Protein AF-A0A0F8CZX3-F1 (afdb_monomer_lite)

Structure (mmCIF, N/CA/C/O backbone):
data_AF-A0A0F8CZX3-F1
#
_entry.id   AF-A0A0F8CZX3-F1
#
loop_
_atom_site.group_PDB
_atom_site.id
_atom_site.type_symbol
_atom_site.label_atom_id
_atom_site.label_alt_id
_atom_site.label_comp_id
_atom_site.label_asym_id
_atom_site.label_entity_id
_atom_site.label_seq_id
_atom_site.pdbx_PDB_ins_code
_atom_site.Cartn_x
_atom_site.Cartn_y
_atom_site.Cartn_z
_atom_site.occupancy
_atom_site.B_iso_or_equiv
_atom_site.auth_seq_id
_atom_site.auth_comp_id
_atom_site.auth_asym_id
_atom_site.auth_atom_id
_atom_site.pdbx_PDB_model_num
ATOM 1 N N . MET A 1 1 ? -11.845 -8.455 42.344 1.00 51.31 1 MET A N 1
ATOM 2 C CA . MET A 1 1 ? -12.324 -7.501 41.321 1.00 51.31 1 MET A CA 1
ATOM 3 C C . MET A 1 1 ? -11.411 -7.623 40.121 1.00 51.31 1 MET A C 1
ATOM 5 O O . MET A 1 1 ? -10.206 -7.682 40.333 1.00 51.31 1 MET A O 1
ATOM 9 N N . ALA A 1 2 ? -11.957 -7.717 38.908 1.00 56.44 2 ALA A N 1
ATOM 10 C CA . ALA A 1 2 ? -11.126 -7.610 37.711 1.00 56.44 2 ALA A CA 1
ATOM 11 C C . ALA A 1 2 ? -10.472 -6.212 37.684 1.00 56.44 2 ALA A C 1
ATOM 13 O O . ALA A 1 2 ? -11.134 -5.248 38.087 1.00 56.44 2 ALA A O 1
ATOM 14 N N . PRO A 1 3 ? -9.193 -6.087 37.290 1.00 65.62 3 PRO A N 1
ATOM 15 C CA . PRO A 1 3 ? -8.552 -4.784 37.149 1.00 65.62 3 PRO A CA 1
ATOM 16 C C . PRO A 1 3 ? -9.331 -3.918 36.149 1.00 65.62 3 PRO A C 1
ATOM 18 O O . PRO A 1 3 ? -9.924 -4.436 35.202 1.00 65.62 3 PRO A O 1
ATOM 21 N N . SER A 1 4 ? -9.344 -2.597 36.355 1.00 80.62 4 SER A N 1
ATOM 22 C CA . SER A 1 4 ? -9.885 -1.679 35.347 1.00 80.62 4 SER A CA 1
ATOM 23 C C . SER A 1 4 ? -9.079 -1.801 34.052 1.00 80.62 4 SER A C 1
ATOM 25 O O . SER A 1 4 ? -7.888 -2.116 34.096 1.00 80.62 4 SER A O 1
ATOM 27 N N . LEU A 1 5 ? -9.696 -1.514 32.900 1.00 83.00 5 LEU A N 1
ATOM 28 C CA . LEU A 1 5 ? -9.006 -1.595 31.607 1.00 83.00 5 LEU A CA 1
ATOM 29 C C . LEU A 1 5 ? -7.700 -0.785 31.610 1.00 83.00 5 LEU A C 1
ATOM 31 O O . LEU A 1 5 ? -6.662 -1.283 31.195 1.00 83.00 5 LEU A O 1
ATOM 35 N N . ALA A 1 6 ? -7.712 0.416 32.191 1.00 79.44 6 ALA A N 1
ATOM 36 C CA . ALA A 1 6 ? -6.516 1.244 32.329 1.00 79.44 6 ALA A CA 1
ATOM 37 C C . ALA A 1 6 ? -5.392 0.580 33.152 1.00 79.44 6 ALA A C 1
ATOM 39 O O . ALA A 1 6 ? -4.217 0.764 32.843 1.00 79.44 6 ALA A O 1
ATOM 40 N N . ALA A 1 7 ? -5.723 -0.183 34.198 1.00 76.25 7 ALA A N 1
ATOM 41 C CA . ALA A 1 7 ? -4.732 -0.910 34.991 1.00 76.25 7 ALA A CA 1
ATOM 42 C C . ALA A 1 7 ? -4.179 -2.128 34.236 1.00 76.25 7 ALA A C 1
ATOM 44 O O . ALA A 1 7 ? -2.981 -2.387 34.308 1.00 76.25 7 ALA A O 1
ATOM 45 N N . ALA A 1 8 ? -5.025 -2.833 33.480 1.00 76.31 8 ALA A N 1
ATOM 46 C CA . ALA A 1 8 ? -4.602 -3.951 32.639 1.00 76.31 8 ALA A CA 1
ATOM 47 C C . ALA A 1 8 ? -3.689 -3.489 31.490 1.00 76.31 8 ALA A C 1
ATOM 49 O O . ALA A 1 8 ? -2.636 -4.078 31.276 1.00 76.31 8 ALA A O 1
ATOM 50 N N . LEU A 1 9 ? -4.024 -2.379 30.823 1.00 81.44 9 LEU A N 1
ATOM 51 C CA . LEU A 1 9 ? -3.203 -1.802 29.752 1.00 81.44 9 LEU A CA 1
ATOM 52 C C . LEU A 1 9 ? -1.834 -1.319 30.243 1.00 81.44 9 LEU A C 1
ATOM 54 O O . LEU A 1 9 ? -0.857 -1.430 29.517 1.00 81.44 9 LEU A O 1
ATOM 58 N N . LYS A 1 10 ? -1.737 -0.821 31.483 1.00 78.81 10 LYS A N 1
ATOM 59 C CA . LYS A 1 10 ? -0.444 -0.462 32.094 1.00 78.81 10 LYS A CA 1
ATOM 60 C C . LYS A 1 10 ? 0.447 -1.669 32.389 1.00 78.81 10 LYS A C 1
ATOM 62 O O . LYS A 1 10 ? 1.653 -1.495 32.520 1.00 78.81 10 LYS A O 1
ATOM 67 N N . ALA A 1 11 ? -0.146 -2.847 32.570 1.00 71.81 11 ALA A N 1
ATOM 68 C CA . ALA A 1 11 ? 0.573 -4.084 32.856 1.00 71.81 11 ALA A CA 1
ATOM 69 C C . ALA A 1 11 ? 0.907 -4.885 31.586 1.00 71.81 11 ALA A C 1
ATOM 71 O O . ALA A 1 11 ? 1.802 -5.726 31.626 1.00 71.81 11 ALA A O 1
ATOM 72 N N . ALA A 1 12 ? 0.203 -4.634 30.480 1.00 73.00 12 ALA A N 1
ATOM 73 C CA . ALA A 1 12 ? 0.499 -5.226 29.183 1.00 73.00 12 ALA A CA 1
ATOM 74 C C . ALA A 1 12 ? 1.780 -4.629 28.584 1.00 73.00 12 ALA A C 1
ATOM 76 O O . ALA A 1 12 ? 2.071 -3.441 28.749 1.00 73.00 12 ALA A O 1
ATOM 77 N N . THR A 1 13 ? 2.539 -5.447 27.853 1.00 75.81 13 THR A N 1
ATOM 78 C CA . THR A 1 13 ? 3.574 -4.901 26.969 1.00 75.81 13 THR A CA 1
ATOM 79 C C . THR A 1 13 ? 2.895 -4.264 25.755 1.00 75.81 13 THR A C 1
ATOM 81 O O . THR A 1 13 ? 1.819 -4.697 25.347 1.00 75.81 13 THR A O 1
ATOM 84 N N . LEU A 1 14 ? 3.504 -3.229 25.168 1.00 71.94 14 LEU A N 1
ATOM 85 C CA . LEU A 1 14 ? 2.894 -2.478 24.058 1.00 71.94 14 LEU A CA 1
ATOM 86 C C . LEU A 1 14 ? 2.581 -3.343 22.824 1.00 71.94 14 LEU A C 1
ATOM 88 O O . LEU A 1 14 ? 1.705 -2.978 22.043 1.00 71.94 14 LEU A O 1
ATOM 92 N N . ASN A 1 15 ? 3.268 -4.478 22.681 1.00 78.81 15 ASN A N 1
ATOM 93 C CA . ASN A 1 15 ? 3.189 -5.352 21.512 1.00 78.81 15 ASN A CA 1
ATOM 94 C C . ASN A 1 15 ? 2.424 -6.661 21.781 1.00 78.81 15 ASN A C 1
ATOM 96 O O . ASN A 1 15 ? 2.233 -7.441 20.855 1.00 78.81 15 ASN A O 1
ATOM 100 N N . ASP A 1 16 ? 1.980 -6.918 23.018 1.00 89.88 16 ASP A N 1
ATOM 101 C CA . ASP A 1 16 ? 1.158 -8.092 23.345 1.00 89.88 16 ASP A CA 1
ATOM 102 C C . ASP A 1 16 ? -0.318 -7.781 23.063 1.00 89.88 16 ASP A C 1
ATOM 104 O O . ASP A 1 16 ? -1.116 -7.433 23.944 1.00 89.88 16 ASP A O 1
ATOM 108 N N . HIS A 1 17 ? -0.654 -7.801 21.775 1.00 92.56 17 HIS A N 1
ATOM 109 C CA . HIS A 1 17 ? -1.975 -7.425 21.293 1.00 92.56 17 HIS A CA 1
ATOM 110 C C . HIS A 1 17 ? -3.052 -8.449 21.683 1.00 92.56 17 HIS A C 1
ATOM 112 O O . HIS A 1 17 ? -4.202 -8.051 21.885 1.00 92.56 17 HIS A O 1
ATOM 118 N N . GLU A 1 18 ? -2.705 -9.722 21.900 1.00 94.69 18 GLU A N 1
ATOM 119 C CA . GLU A 1 18 ? -3.588 -10.718 22.512 1.00 94.69 18 GLU A CA 1
ATOM 120 C C . GLU A 1 18 ? -3.979 -10.340 23.944 1.00 94.69 18 GLU A C 1
ATOM 122 O O . GLU A 1 18 ? -5.171 -10.303 24.263 1.00 94.69 18 GLU A O 1
ATOM 127 N N . ALA A 1 19 ? -3.018 -9.991 24.806 1.00 91.94 19 ALA A N 1
ATOM 128 C CA . ALA A 1 19 ? -3.324 -9.590 26.179 1.00 91.94 19 ALA A CA 1
ATOM 129 C C . ALA A 1 19 ? -4.166 -8.303 26.231 1.00 91.94 19 ALA A C 1
ATOM 131 O O . ALA A 1 19 ? -5.089 -8.185 27.047 1.00 91.94 19 ALA A O 1
ATOM 132 N N . ILE A 1 20 ? -3.891 -7.343 25.340 1.00 93.50 20 ILE A N 1
ATOM 133 C CA . ILE A 1 20 ? -4.691 -6.116 25.192 1.00 93.50 20 ILE A CA 1
ATOM 134 C C . ILE A 1 20 ? -6.131 -6.458 24.783 1.00 93.50 20 ILE A C 1
ATOM 136 O O . ILE A 1 20 ? -7.085 -5.915 25.354 1.00 93.50 20 ILE A O 1
ATOM 140 N N . LEU A 1 21 ? -6.301 -7.373 23.826 1.00 95.69 21 LEU A N 1
ATOM 141 C CA . LEU A 1 21 ? -7.606 -7.842 23.370 1.00 95.69 21 LEU A CA 1
ATOM 142 C C . LEU A 1 21 ? -8.393 -8.510 24.507 1.00 95.69 21 LEU A C 1
ATOM 144 O O . LEU A 1 21 ? -9.573 -8.202 24.709 1.00 95.69 21 LEU A O 1
ATOM 148 N N . ASP A 1 22 ? -7.751 -9.378 25.285 1.00 94.44 22 ASP A N 1
ATOM 149 C CA . ASP A 1 22 ? -8.371 -10.061 26.423 1.00 94.44 22 ASP A CA 1
ATOM 150 C C . ASP A 1 22 ? -8.796 -9.086 27.524 1.00 94.44 22 ASP A C 1
ATOM 152 O O . ASP A 1 22 ? -9.916 -9.179 28.046 1.00 94.44 22 ASP A O 1
ATOM 156 N N . ALA A 1 23 ? -7.955 -8.098 27.834 1.00 93.38 23 ALA A N 1
ATOM 157 C CA . ALA A 1 23 ? -8.279 -7.041 28.786 1.00 93.38 23 ALA A CA 1
ATOM 158 C C . ALA A 1 23 ? -9.495 -6.213 28.332 1.00 93.38 23 ALA A C 1
ATOM 160 O O . ALA A 1 23 ? -10.415 -5.962 29.121 1.00 93.38 23 ALA A O 1
ATOM 161 N N . ALA A 1 24 ? -9.541 -5.827 27.053 1.00 94.88 24 ALA A N 1
ATOM 162 C CA . ALA A 1 24 ? -10.667 -5.094 26.482 1.00 94.88 24 ALA A CA 1
ATOM 163 C C . ALA A 1 24 ? -11.962 -5.924 26.526 1.00 94.88 24 ALA A C 1
ATOM 165 O O . ALA A 1 24 ? -13.000 -5.443 26.991 1.00 94.88 24 ALA A O 1
ATOM 166 N N . ASN A 1 25 ? -11.895 -7.201 26.139 1.00 95.25 25 ASN A N 1
ATOM 167 C CA . ASN A 1 25 ? -13.023 -8.132 26.207 1.00 95.25 25 ASN A CA 1
ATOM 168 C C . ASN A 1 25 ? -13.540 -8.318 27.639 1.00 95.25 25 ASN A C 1
ATOM 170 O O . ASN A 1 25 ? -14.752 -8.392 27.850 1.00 95.25 25 ASN A O 1
ATOM 174 N N . ALA A 1 26 ? -12.653 -8.372 28.635 1.00 93.44 26 ALA A N 1
ATOM 175 C CA . ALA A 1 26 ? -13.044 -8.458 30.038 1.00 93.44 26 ALA A CA 1
ATOM 176 C C . ALA A 1 26 ? -13.803 -7.203 30.504 1.00 93.44 26 ALA A C 1
ATOM 178 O O . ALA A 1 26 ? -14.822 -7.335 31.184 1.00 93.44 26 ALA A O 1
ATOM 179 N N . SER A 1 27 ? -13.366 -6.007 30.092 1.00 93.06 27 SER A N 1
ATOM 180 C CA . SER A 1 27 ? -14.055 -4.741 30.394 1.00 93.06 27 SER A CA 1
ATOM 181 C C . SER A 1 27 ? -15.466 -4.700 29.791 1.00 93.06 27 SER A C 1
ATOM 183 O O . SER A 1 27 ? -16.449 -4.375 30.466 1.00 93.06 27 SER A O 1
ATOM 185 N N . LEU A 1 28 ? -15.594 -5.141 28.536 1.00 93.50 28 LEU A N 1
ATOM 186 C CA . LEU A 1 28 ? -16.854 -5.132 27.785 1.00 93.50 28 LEU A CA 1
ATOM 187 C C . LEU A 1 28 ? -17.913 -6.107 28.325 1.00 93.50 28 LEU A C 1
ATOM 189 O O . LEU A 1 28 ? -19.098 -5.932 28.038 1.00 93.50 28 LEU A O 1
ATOM 193 N N . LYS A 1 29 ? -17.532 -7.101 29.145 1.00 92.75 29 LYS A N 1
ATOM 194 C CA . LYS A 1 29 ? -18.502 -7.956 29.862 1.00 92.75 29 LYS A CA 1
ATOM 195 C C . LYS A 1 29 ? -19.368 -7.147 30.831 1.00 92.75 29 LYS A C 1
ATOM 197 O O . LYS A 1 29 ? -20.522 -7.508 31.045 1.00 92.75 29 LYS A O 1
ATOM 202 N N . THR A 1 30 ? -18.824 -6.066 31.387 1.00 89.81 30 THR A N 1
ATOM 203 C CA . THR A 1 30 ? -19.514 -5.191 32.345 1.00 89.81 30 THR A CA 1
ATOM 204 C C . THR A 1 30 ? -20.255 -4.054 31.641 1.00 89.81 30 THR A C 1
ATOM 206 O O . THR A 1 30 ? -21.363 -3.707 32.039 1.00 89.81 30 THR A O 1
ATOM 209 N N . SER A 1 31 ? -19.674 -3.491 30.576 1.00 87.69 31 SER A N 1
ATOM 210 C CA . SER A 1 31 ? -20.283 -2.414 29.788 1.00 87.69 31 SER A CA 1
ATOM 211 C C . SER A 1 31 ? -20.044 -2.628 28.295 1.00 87.69 31 SER A C 1
ATOM 213 O O . SER A 1 31 ? -19.005 -2.257 27.758 1.00 87.69 31 SER A O 1
ATOM 215 N N . LYS A 1 32 ? -21.025 -3.214 27.599 1.00 86.25 32 LYS A N 1
ATOM 216 C CA . LYS A 1 32 ? -20.909 -3.538 26.162 1.00 86.25 32 LYS A CA 1
ATOM 217 C C . LYS A 1 32 ? -20.729 -2.308 25.262 1.00 86.25 32 LYS A C 1
ATOM 219 O O . LYS A 1 32 ? -20.137 -2.418 24.192 1.00 86.25 32 LYS A O 1
ATOM 224 N N . ASN A 1 33 ? -21.231 -1.157 25.705 1.00 86.38 33 ASN A N 1
ATOM 225 C CA . ASN A 1 33 ? -21.231 0.098 24.952 1.00 86.38 33 ASN A CA 1
ATOM 226 C C . ASN A 1 33 ? -20.097 1.048 25.373 1.00 86.38 33 ASN A C 1
ATOM 228 O O . ASN A 1 33 ? -20.124 2.217 25.005 1.00 86.38 33 ASN A O 1
ATOM 232 N N . ASP A 1 34 ? -19.119 0.580 26.157 1.00 91.88 34 ASP A N 1
ATOM 233 C CA . ASP A 1 34 ? -17.923 1.364 26.468 1.00 91.88 34 ASP A CA 1
ATOM 234 C C . ASP A 1 34 ? -17.113 1.598 25.183 1.00 91.88 34 ASP A C 1
ATOM 236 O O . ASP A 1 34 ? -16.502 0.676 24.635 1.00 91.88 34 ASP A O 1
ATOM 240 N N . THR A 1 35 ? -17.145 2.830 24.675 1.00 92.19 35 THR A N 1
ATOM 241 C CA . THR A 1 35 ? -16.448 3.222 23.446 1.00 92.19 35 THR A CA 1
ATOM 242 C C . THR A 1 35 ? -14.943 3.015 23.554 1.00 92.19 35 THR A C 1
ATOM 244 O O . THR A 1 35 ? -14.336 2.540 22.598 1.00 92.19 35 THR A O 1
ATOM 247 N N . PHE A 1 36 ? -14.336 3.323 24.703 1.00 92.50 36 PHE A N 1
ATOM 248 C CA . PHE A 1 36 ? -12.892 3.190 24.878 1.00 92.50 36 PHE A CA 1
ATOM 249 C C . PHE A 1 36 ? -12.487 1.716 24.828 1.00 92.50 36 PHE A C 1
ATOM 251 O O . PHE A 1 36 ? -11.601 1.348 24.062 1.00 92.50 36 PHE A O 1
ATOM 258 N N . ALA A 1 37 ? -13.204 0.851 25.549 1.00 94.38 37 ALA A N 1
ATOM 259 C CA . ALA A 1 37 ? -12.944 -0.586 25.509 1.00 94.38 37 ALA A CA 1
ATOM 260 C C . ALA A 1 37 ? -13.207 -1.201 24.121 1.00 94.38 37 ALA A C 1
ATOM 262 O O . ALA A 1 37 ? -12.461 -2.079 23.686 1.00 94.38 37 ALA A O 1
ATOM 263 N N . ASN A 1 38 ? -14.225 -0.726 23.394 1.00 95.88 38 ASN A N 1
ATOM 264 C CA . ASN A 1 38 ? -14.467 -1.145 22.011 1.00 95.88 38 ASN A CA 1
ATOM 265 C C . ASN A 1 38 ? -13.345 -0.704 21.067 1.00 95.88 38 ASN A C 1
ATOM 267 O O . ASN A 1 38 ? -12.882 -1.526 20.280 1.00 95.88 38 ASN A O 1
ATOM 271 N N . HIS A 1 39 ? -12.871 0.538 21.179 1.00 95.69 39 HIS A N 1
ATOM 272 C CA . HIS A 1 39 ? -11.743 1.033 20.392 1.00 95.69 39 HIS A CA 1
ATOM 273 C C . HIS A 1 39 ? -10.475 0.216 20.671 1.00 95.69 39 HIS A C 1
ATOM 275 O O . HIS A 1 39 ? -9.854 -0.286 19.739 1.00 95.69 39 HIS A O 1
ATOM 281 N N . THR A 1 40 ? -10.138 -0.020 21.946 1.00 95.50 40 THR A N 1
ATOM 282 C CA . THR A 1 40 ? -8.994 -0.863 22.335 1.00 95.50 40 THR A CA 1
ATOM 283 C C . THR A 1 40 ? -9.094 -2.265 21.735 1.00 95.50 40 THR A C 1
ATOM 285 O O . THR A 1 40 ? -8.122 -2.759 21.167 1.00 95.50 40 THR A O 1
ATOM 288 N N . ARG A 1 41 ? -10.275 -2.894 21.807 1.00 97.00 41 ARG A N 1
ATOM 289 C CA . ARG A 1 41 ? -10.529 -4.201 21.190 1.00 97.00 41 ARG A CA 1
ATOM 290 C C . ARG A 1 41 ? -10.320 -4.172 19.675 1.00 97.00 41 ARG A C 1
ATOM 292 O O . ARG A 1 41 ? -9.668 -5.064 19.147 1.00 97.00 41 ARG A O 1
ATOM 299 N N . ILE A 1 42 ? -10.881 -3.181 18.983 1.00 97.88 42 ILE A N 1
ATOM 300 C CA . ILE A 1 42 ? -10.796 -3.058 17.520 1.00 97.88 42 ILE A CA 1
ATOM 301 C C . ILE A 1 42 ? -9.344 -2.858 17.076 1.00 97.88 42 ILE A C 1
ATOM 303 O O . ILE A 1 42 ? -8.885 -3.560 16.180 1.00 97.88 42 ILE A O 1
ATOM 307 N N . VAL A 1 43 ? -8.599 -1.965 17.732 1.00 96.38 43 VAL A N 1
ATOM 308 C CA . VAL A 1 43 ? -7.182 -1.725 17.422 1.00 96.38 43 VAL A CA 1
ATOM 309 C C . VAL A 1 43 ? -6.344 -2.979 17.666 1.00 96.38 43 VAL A C 1
ATOM 311 O O . VAL A 1 43 ? -5.513 -3.320 16.830 1.00 96.38 43 VAL A O 1
ATOM 314 N N . ALA A 1 44 ? -6.584 -3.701 18.764 1.00 96.75 44 ALA A N 1
ATOM 315 C CA . ALA A 1 44 ? -5.894 -4.961 19.026 1.00 96.75 44 ALA A CA 1
ATOM 316 C C . ALA A 1 44 ? -6.180 -6.004 17.935 1.00 96.75 44 ALA A C 1
ATOM 318 O O . ALA A 1 44 ? -5.254 -6.619 17.423 1.00 96.75 44 ALA A O 1
ATOM 319 N N . LEU A 1 45 ? -7.439 -6.152 17.509 1.00 98.38 45 LEU A N 1
ATOM 320 C CA . LEU A 1 45 ? -7.798 -7.046 16.402 1.00 98.38 45 LEU A CA 1
ATOM 321 C C . LEU A 1 45 ? -7.111 -6.652 15.085 1.00 98.38 45 LEU A C 1
ATOM 323 O O . LEU A 1 45 ? -6.635 -7.533 14.379 1.00 98.38 45 LEU A O 1
ATOM 327 N N . LEU A 1 46 ? -7.016 -5.354 14.772 1.00 97.81 46 LEU A N 1
ATOM 328 C CA . LEU A 1 46 ? -6.290 -4.869 13.593 1.00 97.81 46 LEU A CA 1
ATOM 329 C C . LEU A 1 46 ? -4.797 -5.199 13.646 1.00 97.81 46 LEU A C 1
ATOM 331 O O . LEU A 1 46 ? -4.225 -5.563 12.627 1.00 97.81 46 LEU A O 1
ATOM 335 N N . LYS A 1 47 ? -4.170 -5.067 14.818 1.00 96.38 47 LYS A N 1
ATOM 336 C CA . LYS A 1 47 ? -2.750 -5.388 15.014 1.00 96.38 47 LYS A CA 1
ATOM 337 C C . LYS A 1 47 ? -2.451 -6.888 14.996 1.00 96.38 47 LYS A C 1
ATOM 339 O O . LYS A 1 47 ? -1.308 -7.263 14.782 1.00 96.38 47 LYS A O 1
ATOM 344 N N . LEU A 1 48 ? -3.473 -7.714 15.202 1.00 97.19 48 LEU A N 1
ATOM 345 C CA . LEU A 1 48 ? -3.424 -9.170 15.070 1.00 97.19 48 LEU A CA 1
ATOM 346 C C . LEU A 1 48 ? -3.829 -9.656 13.672 1.00 97.19 48 LEU A C 1
ATOM 348 O O . LEU A 1 48 ? -4.057 -10.849 13.492 1.00 97.19 48 LEU A O 1
ATOM 352 N N . ASP A 1 49 ? -4.013 -8.742 12.713 1.00 97.94 49 ASP A N 1
ATOM 353 C CA . ASP A 1 49 ? -4.508 -9.029 11.362 1.00 97.94 49 ASP A CA 1
ATOM 354 C C . ASP A 1 49 ? -5.860 -9.781 11.328 1.00 97.94 49 ASP A C 1
ATOM 356 O O . ASP A 1 49 ? -6.212 -10.450 10.357 1.00 97.94 49 ASP A O 1
ATOM 360 N N . ARG A 1 50 ? -6.680 -9.647 12.381 1.00 98.44 50 ARG A N 1
ATOM 361 C CA . ARG A 1 50 ? -8.005 -10.283 12.510 1.00 98.44 50 ARG A CA 1
ATOM 362 C C . ARG A 1 50 ? -9.107 -9.391 11.937 1.00 98.44 50 ARG A C 1
ATOM 364 O O . ARG A 1 50 ? -10.021 -8.961 12.647 1.00 98.44 50 ARG A O 1
ATOM 371 N N . PHE A 1 51 ? -9.015 -9.087 10.646 1.00 98.50 51 PHE A N 1
ATOM 372 C CA . PHE A 1 51 ? -9.861 -8.089 9.982 1.00 98.50 51 PHE A CA 1
ATOM 373 C C . PHE A 1 51 ? -11.353 -8.459 9.967 1.00 98.50 51 PHE A C 1
ATOM 375 O O . PHE A 1 51 ? -12.202 -7.607 10.228 1.00 98.50 51 PHE A O 1
ATOM 382 N N . GLU A 1 52 ? -11.711 -9.725 9.753 1.00 98.56 52 GLU A N 1
ATOM 383 C CA . GLU A 1 52 ? -13.109 -10.176 9.792 1.00 98.56 52 GLU A CA 1
ATOM 384 C C . GLU A 1 52 ? -13.719 -10.032 11.189 1.00 98.56 52 GLU A C 1
ATOM 386 O O . GLU A 1 52 ? -14.904 -9.717 11.334 1.00 98.56 52 GLU A O 1
ATOM 391 N N . ASP A 1 53 ? -12.915 -10.230 12.236 1.00 98.38 53 ASP A N 1
ATOM 392 C CA . ASP A 1 53 ? -13.364 -10.056 13.614 1.00 98.38 53 ASP A CA 1
ATOM 393 C C . ASP A 1 53 ? -13.578 -8.578 13.960 1.00 98.38 53 ASP A C 1
ATOM 395 O O . ASP A 1 53 ? -14.462 -8.276 14.768 1.00 98.38 53 ASP A O 1
ATOM 399 N N . VAL A 1 54 ? -12.847 -7.652 13.325 1.00 98.31 54 VAL A N 1
ATOM 400 C CA . VAL A 1 54 ? -13.137 -6.209 13.397 1.00 98.31 54 VAL A CA 1
ATOM 401 C C . VAL A 1 54 ? -14.511 -5.921 12.808 1.00 98.31 54 VAL A C 1
ATOM 403 O O . VAL A 1 54 ? -15.346 -5.320 13.487 1.00 98.31 54 VAL A O 1
ATOM 406 N N . LEU A 1 55 ? -14.793 -6.408 11.596 1.00 98.00 55 LEU A N 1
ATOM 407 C CA . LEU A 1 55 ? -16.090 -6.187 10.948 1.00 98.00 55 LEU A CA 1
ATOM 408 C C . LEU A 1 55 ? -17.240 -6.784 11.767 1.00 98.00 55 LEU A C 1
ATOM 410 O O . LEU A 1 55 ? -18.246 -6.113 12.010 1.00 98.00 55 LEU A O 1
ATOM 414 N N . ARG A 1 56 ? -17.071 -8.012 12.281 1.00 97.25 56 ARG A N 1
ATOM 415 C CA . ARG A 1 56 ? -18.057 -8.648 13.169 1.00 97.25 56 ARG A CA 1
ATOM 416 C C . ARG A 1 56 ? -18.263 -7.828 14.440 1.00 97.25 56 ARG A C 1
ATOM 418 O O . ARG A 1 56 ? -19.403 -7.597 14.837 1.00 97.25 56 ARG A O 1
ATOM 425 N N . THR A 1 57 ? -17.175 -7.362 15.050 1.00 95.25 57 THR A N 1
ATOM 426 C CA . THR A 1 57 ? -17.204 -6.532 16.258 1.00 95.25 57 THR A CA 1
ATOM 427 C C . THR A 1 57 ? -18.006 -5.257 16.035 1.00 95.25 57 THR A C 1
ATOM 429 O O . THR A 1 57 ? -18.933 -4.995 16.798 1.00 95.25 57 THR A O 1
ATOM 432 N N . VAL A 1 58 ? -17.697 -4.502 14.980 1.00 95.44 58 VAL A N 1
ATOM 433 C CA . VAL A 1 58 ? -18.354 -3.227 14.671 1.00 95.44 58 VAL A CA 1
ATOM 434 C C . VAL A 1 58 ? -19.823 -3.429 14.290 1.00 95.44 58 VAL A C 1
ATOM 436 O O . VAL A 1 58 ? -20.676 -2.658 14.728 1.00 95.44 58 VAL A O 1
ATOM 439 N N . SER A 1 59 ? -20.151 -4.492 13.546 1.00 94.12 59 SER A N 1
ATOM 440 C CA . SER A 1 59 ? -21.535 -4.793 13.145 1.00 94.12 59 SER A CA 1
ATOM 441 C C . SER A 1 59 ? -22.478 -5.074 14.323 1.00 94.12 59 SER A C 1
ATOM 443 O O . SER A 1 59 ? -23.682 -4.861 14.209 1.00 94.12 59 SER A O 1
ATOM 445 N N . GLY A 1 60 ? -21.939 -5.527 15.460 1.00 91.44 60 GLY A N 1
ATOM 446 C CA . GLY A 1 60 ? -22.702 -5.770 16.684 1.00 91.44 60 GLY A CA 1
ATOM 447 C C . GLY A 1 60 ? -22.914 -4.535 17.568 1.00 91.44 60 GLY A C 1
ATOM 448 O O . GLY A 1 60 ? -23.555 -4.656 18.614 1.00 91.44 60 GLY A O 1
ATOM 449 N N . LEU A 1 61 ? -22.362 -3.371 17.205 1.00 91.38 61 LEU A N 1
ATOM 450 C CA . LEU A 1 61 ? -22.497 -2.125 17.965 1.00 91.38 61 LEU A CA 1
ATOM 451 C C . LEU A 1 61 ? -23.722 -1.327 17.506 1.00 91.38 61 LEU A C 1
ATOM 453 O O . LEU A 1 61 ? -24.159 -1.421 16.363 1.00 91.38 61 LEU A O 1
ATOM 457 N N . GLY A 1 62 ? -24.270 -0.497 18.398 1.00 88.62 62 GLY A N 1
ATOM 458 C CA . GLY A 1 62 ? -25.310 0.460 18.012 1.00 88.62 62 GLY A CA 1
ATOM 459 C C . GLY A 1 62 ? -24.778 1.500 17.018 1.00 88.62 62 GLY A C 1
ATOM 460 O O . GLY A 1 62 ? -23.616 1.898 17.108 1.00 88.62 62 GLY A O 1
ATOM 461 N N . GLU A 1 63 ? -25.633 1.984 16.112 1.00 87.38 63 GLU A N 1
ATOM 462 C CA . GLU A 1 63 ? -25.242 2.877 15.001 1.00 87.38 63 GLU A CA 1
ATOM 463 C C . GLU A 1 63 ? -24.455 4.126 15.451 1.00 87.38 63 GLU A C 1
ATOM 465 O O . GLU A 1 63 ? -23.463 4.492 14.826 1.00 87.38 63 GLU A O 1
ATOM 470 N N . ASN A 1 64 ? -24.808 4.720 16.598 1.00 85.88 64 ASN A N 1
ATOM 471 C CA . ASN A 1 64 ? -24.097 5.882 17.159 1.00 85.88 64 ASN A CA 1
ATOM 472 C C . ASN A 1 64 ? -22.635 5.598 17.551 1.00 85.88 64 ASN A C 1
ATOM 474 O O . ASN A 1 64 ? -21.818 6.514 17.614 1.00 85.88 64 ASN A O 1
ATOM 478 N N . ILE A 1 65 ? -22.320 4.350 17.900 1.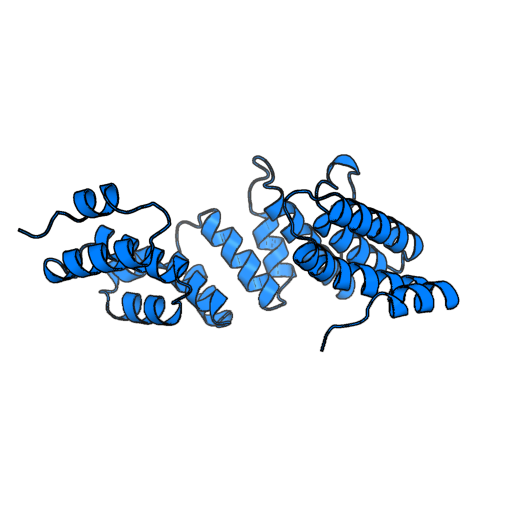00 86.62 65 ILE A N 1
ATOM 479 C CA . ILE A 1 65 ? -20.968 3.920 18.270 1.00 86.62 65 ILE A CA 1
ATOM 480 C C . ILE A 1 65 ? -20.225 3.468 17.013 1.00 86.62 65 ILE A C 1
ATOM 482 O O . ILE A 1 65 ? -19.071 3.826 16.814 1.00 86.62 65 ILE A O 1
ATOM 486 N N . LYS A 1 66 ? -20.906 2.723 16.138 1.00 87.44 66 LYS A N 1
ATOM 487 C CA . LYS A 1 66 ? -20.368 2.230 14.868 1.00 87.44 66 LYS A CA 1
ATOM 488 C C . LYS A 1 66 ? -19.792 3.345 13.993 1.00 87.44 66 LYS A C 1
ATOM 490 O O . LYS A 1 66 ? -18.710 3.168 13.442 1.00 87.44 66 LYS A O 1
ATOM 495 N N . SER A 1 67 ? -20.458 4.499 13.912 1.00 87.94 67 SER A N 1
ATOM 496 C CA . SER A 1 67 ? -19.979 5.643 13.119 1.00 87.94 67 SER A CA 1
ATOM 497 C C . SER A 1 67 ? -18.607 6.174 13.562 1.00 87.94 67 SER A C 1
ATOM 499 O O . SER A 1 67 ? -17.871 6.721 12.739 1.00 87.94 67 SER A O 1
ATOM 501 N N . GLN A 1 68 ? -18.220 5.953 14.824 1.00 90.75 68 GLN A N 1
ATOM 502 C CA . GLN A 1 68 ? -16.926 6.371 15.379 1.00 90.75 68 GLN A CA 1
ATOM 503 C C . GLN A 1 68 ? -15.761 5.493 14.902 1.00 90.75 68 GLN A C 1
ATOM 505 O O . GLN A 1 68 ? -14.617 5.915 15.011 1.00 90.75 68 GLN A O 1
ATOM 510 N N . PHE A 1 69 ? -16.046 4.311 14.345 1.00 94.38 69 PHE A N 1
ATOM 511 C CA . PHE A 1 69 ? -15.049 3.333 13.891 1.00 94.38 69 PHE A CA 1
ATOM 512 C C . PHE A 1 69 ? -14.982 3.217 12.365 1.00 94.38 69 PHE A C 1
ATOM 514 O O . PHE A 1 69 ? -14.634 2.167 11.822 1.00 94.38 69 PHE A O 1
ATOM 521 N N . SER A 1 70 ? -15.379 4.274 11.650 1.00 94.88 70 SER A N 1
ATOM 522 C CA . SER A 1 70 ? -15.436 4.267 10.183 1.00 94.88 70 SER A CA 1
ATOM 523 C C . SER A 1 70 ? -14.057 4.035 9.555 1.00 94.88 70 SER A C 1
ATOM 525 O O . SER A 1 70 ? -13.951 3.291 8.583 1.00 94.88 70 SER A O 1
ATOM 527 N N . LEU A 1 71 ? -12.999 4.618 10.133 1.00 96.00 71 LEU A N 1
ATOM 528 C CA . LEU A 1 71 ? -11.627 4.456 9.646 1.00 96.00 71 LEU A CA 1
ATOM 529 C C . LEU A 1 71 ? -11.141 3.011 9.819 1.00 96.00 71 LEU A C 1
ATOM 531 O O . LEU A 1 71 ? -10.667 2.404 8.864 1.00 96.00 71 LEU A O 1
ATOM 535 N N . GLU A 1 72 ? -11.306 2.433 11.008 1.00 97.38 72 GLU A N 1
ATOM 536 C CA . GLU A 1 72 ? -10.907 1.056 11.312 1.00 97.38 72 GLU A CA 1
ATOM 537 C C . GLU A 1 72 ? -11.713 0.037 10.503 1.00 97.38 72 GLU A C 1
ATOM 539 O O . GLU A 1 72 ? -11.161 -0.953 10.025 1.00 97.38 72 GLU A O 1
ATOM 544 N N . THR A 1 73 ? -13.007 0.301 10.306 1.00 97.50 73 THR A N 1
ATOM 545 C CA . THR A 1 73 ? -13.888 -0.530 9.474 1.00 97.50 73 THR A CA 1
ATOM 546 C C . THR A 1 73 ? -13.425 -0.519 8.022 1.00 97.50 73 THR A C 1
ATOM 548 O O . THR A 1 73 ? -13.248 -1.582 7.428 1.00 97.50 73 THR A O 1
ATOM 551 N N . ALA A 1 74 ? -13.177 0.666 7.458 1.00 97.94 74 ALA A N 1
ATOM 552 C CA . ALA A 1 74 ? -12.681 0.794 6.095 1.00 97.94 74 ALA A CA 1
ATOM 553 C C . ALA A 1 74 ? -11.287 0.179 5.931 1.00 97.94 74 ALA A C 1
ATOM 555 O O . ALA A 1 74 ? -11.018 -0.449 4.912 1.00 97.94 74 ALA A O 1
ATOM 556 N N . TYR A 1 75 ? -10.412 0.303 6.932 1.00 98.25 75 TYR A N 1
ATOM 557 C CA . TYR A 1 75 ? -9.088 -0.312 6.897 1.00 98.25 75 TYR A CA 1
ATOM 558 C C . TYR A 1 75 ? -9.175 -1.845 6.909 1.00 98.25 75 TYR A C 1
ATOM 560 O O . TYR A 1 75 ? -8.513 -2.500 6.105 1.00 98.25 75 TYR A O 1
ATOM 568 N N . ALA A 1 76 ? -10.045 -2.431 7.738 1.00 98.56 76 ALA A N 1
ATOM 569 C CA . ALA A 1 76 ? -10.301 -3.872 7.716 1.00 98.56 76 ALA A CA 1
ATOM 570 C C . ALA A 1 76 ? -10.852 -4.336 6.353 1.00 98.56 76 ALA A C 1
ATOM 572 O O . ALA A 1 76 ? -10.334 -5.292 5.779 1.00 98.56 76 ALA A O 1
ATOM 573 N N . MET A 1 77 ? -11.835 -3.623 5.788 1.00 98.56 77 MET A N 1
ATOM 574 C CA . MET A 1 77 ? -12.368 -3.895 4.443 1.00 98.56 77 MET A CA 1
ATOM 575 C C . MET A 1 77 ? -11.283 -3.793 3.363 1.00 98.56 77 MET A C 1
ATOM 577 O O . MET A 1 77 ? -11.167 -4.676 2.513 1.00 98.56 77 MET A O 1
ATOM 581 N N . TYR A 1 78 ? -10.437 -2.760 3.427 1.00 98.38 78 TYR A N 1
ATOM 582 C CA . TYR A 1 78 ? -9.287 -2.596 2.543 1.00 98.38 78 TYR A CA 1
ATOM 583 C C . TYR A 1 78 ? -8.365 -3.813 2.623 1.00 98.38 78 TYR A C 1
ATOM 585 O O . TYR A 1 78 ? -8.056 -4.407 1.592 1.00 98.38 78 TYR A O 1
ATOM 593 N N . LYS A 1 79 ? -7.968 -4.251 3.822 1.00 98.25 79 LYS A N 1
ATOM 594 C CA . LYS A 1 79 ? -7.089 -5.419 3.996 1.00 98.25 79 LYS A CA 1
ATOM 595 C C . LYS A 1 79 ? -7.714 -6.708 3.449 1.00 98.25 79 LYS A C 1
ATOM 597 O O . LYS A 1 79 ? -6.998 -7.487 2.827 1.00 98.25 79 LYS A O 1
ATOM 602 N N . LEU A 1 80 ? -9.036 -6.853 3.540 1.00 98.19 80 LEU A N 1
ATOM 603 C CA . LEU A 1 80 ? -9.808 -7.961 2.958 1.00 98.19 80 LEU A CA 1
ATOM 604 C C . LEU A 1 80 ? -10.063 -7.843 1.443 1.00 98.19 80 LEU A C 1
ATOM 606 O O . LEU A 1 80 ? -10.654 -8.739 0.849 1.00 98.19 80 LEU A O 1
ATOM 610 N N . GLY A 1 81 ? -9.633 -6.754 0.798 1.00 97.62 81 GLY A N 1
ATOM 611 C CA . GLY A 1 81 ? -9.855 -6.523 -0.633 1.00 97.62 81 GLY A CA 1
ATOM 612 C C . GLY A 1 81 ? -11.274 -6.061 -0.989 1.00 97.62 81 GLY A C 1
ATOM 613 O O . GLY A 1 81 ? -11.619 -6.009 -2.165 1.00 97.62 81 GLY A O 1
ATOM 614 N N . GLN A 1 82 ? -12.090 -5.682 -0.004 1.00 98.38 82 GLN A N 1
ATOM 615 C CA . GLN A 1 82 ? -13.436 -5.129 -0.186 1.00 98.38 82 GLN A CA 1
ATOM 616 C C . GLN A 1 82 ? -13.354 -3.623 -0.494 1.00 98.38 82 GLN A C 1
ATOM 618 O O . GLN A 1 82 ? -13.737 -2.777 0.313 1.00 98.38 82 GLN A O 1
ATOM 623 N N . LEU A 1 83 ? -12.764 -3.276 -1.640 1.00 98.19 83 LEU A N 1
ATOM 624 C CA . LEU A 1 83 ? -12.337 -1.902 -1.939 1.00 98.19 83 LEU A CA 1
ATOM 625 C C . LEU A 1 83 ? -13.504 -0.922 -2.125 1.00 98.19 83 LEU A C 1
ATOM 627 O O . LEU A 1 83 ? -13.426 0.210 -1.647 1.00 98.19 83 LEU A O 1
ATOM 631 N N . ASP A 1 84 ? -14.581 -1.344 -2.788 1.00 97.69 84 ASP A N 1
ATOM 632 C CA . ASP A 1 84 ? -15.751 -0.486 -3.018 1.00 97.69 84 ASP A CA 1
ATOM 633 C C . ASP A 1 84 ? -16.513 -0.214 -1.718 1.00 97.69 84 ASP A C 1
ATOM 635 O O . ASP A 1 84 ? -16.860 0.934 -1.433 1.00 97.69 84 ASP A O 1
ATOM 639 N N . ASP A 1 85 ? -16.681 -1.240 -0.881 1.00 97.44 85 ASP A N 1
ATOM 640 C CA . ASP A 1 85 ? -17.294 -1.101 0.441 1.00 97.44 85 ASP A CA 1
ATOM 641 C C . ASP A 1 85 ? -16.452 -0.187 1.343 1.00 97.44 85 ASP A C 1
ATOM 643 O O . ASP A 1 85 ? -16.989 0.718 1.989 1.00 97.44 85 ASP A O 1
ATOM 647 N N . ALA A 1 86 ? -15.123 -0.351 1.332 1.00 97.88 86 ALA A N 1
ATOM 648 C CA . ALA A 1 86 ? -14.208 0.512 2.073 1.00 97.88 86 ALA A CA 1
ATOM 649 C C . ALA A 1 86 ? -14.332 1.981 1.632 1.00 97.88 86 ALA A C 1
ATOM 651 O O . ALA A 1 86 ? -14.447 2.878 2.471 1.00 97.88 86 ALA A O 1
ATOM 652 N N . ALA A 1 87 ? -14.367 2.235 0.319 1.00 97.06 87 ALA A N 1
ATOM 653 C CA . ALA A 1 87 ? -14.559 3.576 -0.228 1.00 97.06 87 ALA A CA 1
ATOM 654 C C . ALA A 1 87 ? -15.923 4.165 0.170 1.00 97.06 87 ALA A C 1
ATOM 656 O O . ALA A 1 87 ? -16.011 5.336 0.546 1.00 97.06 87 ALA A O 1
ATOM 657 N N . GLN A 1 88 ? -16.985 3.355 0.142 1.00 96.25 88 GLN A N 1
ATOM 658 C CA . GLN A 1 88 ? -18.326 3.785 0.526 1.00 96.25 88 GLN A CA 1
ATOM 659 C C . GLN A 1 88 ? -18.390 4.188 2.003 1.00 96.25 88 GLN A C 1
ATOM 661 O O . GLN A 1 88 ? -18.960 5.237 2.314 1.00 96.25 88 GLN A O 1
ATOM 666 N N . VAL A 1 89 ? -17.771 3.417 2.903 1.00 95.19 89 VAL A N 1
ATOM 667 C CA . VAL A 1 89 ? -17.683 3.752 4.335 1.00 95.19 89 VAL A CA 1
ATOM 668 C C . VAL A 1 89 ? -16.976 5.093 4.540 1.00 95.19 89 VAL A C 1
ATOM 670 O O . VAL A 1 89 ? -17.484 5.962 5.258 1.00 95.19 89 VAL A O 1
ATOM 673 N N . LEU A 1 90 ? -15.835 5.307 3.877 1.00 95.12 90 LEU A N 1
ATOM 674 C CA . LEU A 1 90 ? -15.081 6.552 4.029 1.00 95.12 90 LEU A CA 1
ATOM 675 C C . LEU A 1 90 ? -15.787 7.753 3.408 1.00 95.12 90 LEU A C 1
ATOM 677 O O . LEU A 1 90 ? -15.653 8.850 3.948 1.00 95.12 90 LEU A O 1
ATOM 681 N N . SER A 1 91 ? -16.570 7.582 2.339 1.00 92.50 91 SER A N 1
ATOM 682 C CA . SER A 1 91 ? -17.279 8.687 1.672 1.00 92.50 91 SER A CA 1
ATOM 683 C C . SER A 1 91 ? -18.205 9.471 2.612 1.00 92.50 91 SER A C 1
ATOM 685 O O . SER A 1 91 ? -18.354 10.683 2.468 1.00 92.50 91 SER A O 1
ATOM 687 N N . THR A 1 92 ? -18.768 8.796 3.619 1.00 87.94 92 THR A N 1
ATOM 688 C CA . THR A 1 92 ? -19.650 9.392 4.632 1.00 87.94 92 THR A CA 1
ATOM 689 C C . THR A 1 92 ? -18.918 9.864 5.890 1.00 87.94 92 THR A C 1
ATOM 691 O O . THR A 1 92 ? -19.541 10.420 6.792 1.00 87.94 92 THR A O 1
ATOM 694 N N . CYS A 1 93 ? -17.604 9.641 5.981 1.00 88.94 93 CYS A N 1
ATOM 695 C CA . CYS A 1 93 ? -16.808 10.000 7.147 1.00 88.94 93 CYS A CA 1
ATOM 696 C C . CYS A 1 93 ? -16.510 11.508 7.161 1.00 88.94 93 CYS A C 1
ATOM 698 O O . CYS A 1 93 ? -15.874 12.040 6.247 1.00 88.94 93 CYS A O 1
ATOM 700 N N . THR A 1 94 ? -16.963 12.194 8.213 1.00 86.12 94 THR A N 1
ATOM 701 C CA . THR A 1 94 ? -16.738 13.630 8.428 1.00 86.12 94 THR A CA 1
ATOM 702 C C . THR A 1 94 ? -16.340 13.905 9.883 1.00 86.12 94 THR A C 1
ATOM 704 O O . THR A 1 94 ? -17.035 13.415 10.777 1.00 86.12 94 THR A O 1
ATOM 707 N N . PRO A 1 95 ? -15.307 14.728 10.152 1.00 86.62 95 PRO A N 1
ATOM 708 C CA . PRO A 1 95 ? -14.433 15.397 9.185 1.00 86.62 95 PRO A CA 1
ATOM 709 C C . PRO A 1 95 ? -13.471 14.425 8.484 1.00 86.62 95 PRO A C 1
ATOM 711 O O . PRO A 1 95 ? -13.135 13.370 9.016 1.00 86.62 95 PRO A O 1
ATOM 714 N N . LYS A 1 96 ? -13.009 14.807 7.290 1.00 88.31 96 LYS A N 1
ATOM 715 C CA . LYS A 1 96 ? -11.948 14.097 6.569 1.00 88.31 96 LYS A CA 1
ATOM 716 C C . LYS A 1 96 ? -10.610 14.416 7.223 1.00 88.31 96 LYS A C 1
ATOM 718 O O . LYS A 1 96 ? -10.046 15.478 6.986 1.00 88.31 96 LYS A O 1
ATOM 723 N N . THR A 1 97 ? -10.158 13.536 8.108 1.00 90.31 97 THR A N 1
ATOM 724 C CA . THR A 1 97 ? -8.812 13.623 8.681 1.00 90.31 97 THR A CA 1
ATOM 725 C C . THR A 1 97 ? -7.775 13.194 7.645 1.00 90.31 97 THR A C 1
ATOM 727 O O . THR A 1 97 ? -8.100 12.489 6.688 1.00 90.31 97 THR A O 1
ATOM 730 N N . GLU A 1 98 ? -6.512 13.553 7.870 1.00 88.69 98 GLU A N 1
ATOM 731 C CA . GLU A 1 98 ? -5.402 13.111 7.020 1.00 88.69 98 GLU A CA 1
ATOM 732 C C . GLU A 1 98 ? -5.362 11.581 6.878 1.00 88.69 98 GLU A C 1
ATOM 734 O O . GLU A 1 98 ? -5.250 11.069 5.769 1.00 88.69 98 GLU A O 1
ATOM 739 N N . ALA A 1 99 ? -5.556 10.839 7.975 1.00 90.38 99 ALA A N 1
ATOM 740 C CA . ALA A 1 99 ? -5.594 9.375 7.951 1.00 90.38 99 ALA A CA 1
ATOM 741 C C . ALA A 1 99 ? -6.716 8.820 7.052 1.00 90.38 99 ALA A C 1
ATOM 743 O O . ALA A 1 99 ? -6.515 7.829 6.351 1.00 90.38 99 ALA A O 1
ATOM 744 N N . VAL A 1 100 ? -7.887 9.470 7.036 1.00 92.94 100 VAL A N 1
ATOM 745 C CA . VAL A 1 100 ? -8.986 9.100 6.130 1.00 92.94 100 VAL A CA 1
ATOM 746 C C . VAL A 1 100 ? -8.588 9.359 4.679 1.00 92.94 100 VAL A C 1
ATOM 748 O O . VAL A 1 100 ? -8.745 8.471 3.849 1.00 92.94 100 VAL A O 1
ATOM 751 N N . GLN A 1 101 ? -8.029 10.531 4.373 1.00 92.44 101 GLN A N 1
ATOM 752 C CA . GLN A 1 101 ? -7.609 10.882 3.011 1.00 92.44 101 GLN A CA 1
ATOM 753 C C . GLN A 1 101 ? -6.472 9.984 2.498 1.00 92.44 101 GLN A C 1
ATOM 755 O O . GLN A 1 101 ? -6.485 9.580 1.334 1.00 92.44 101 GLN A O 1
ATOM 760 N N . GLN A 1 102 ? -5.511 9.630 3.358 1.00 92.44 102 GLN A N 1
ATOM 761 C CA . GLN A 1 102 ? -4.454 8.675 3.026 1.00 92.44 102 GLN A CA 1
ATOM 762 C C . GLN A 1 102 ? -5.045 7.302 2.682 1.00 92.44 102 GLN A C 1
ATOM 764 O O . GLN A 1 102 ? -4.707 6.741 1.639 1.00 92.44 102 GLN A O 1
ATOM 769 N N . LEU A 1 103 ? -5.971 6.783 3.498 1.00 95.69 103 LEU A N 1
ATOM 770 C CA . LEU A 1 103 ? -6.616 5.497 3.230 1.00 95.69 103 LEU A CA 1
ATOM 771 C C . LEU A 1 103 ? -7.497 5.539 1.970 1.00 95.69 103 LEU A C 1
ATOM 773 O O . LEU A 1 103 ? -7.502 4.579 1.204 1.00 95.69 103 LEU A O 1
ATOM 777 N N . GLU A 1 104 ? -8.193 6.647 1.697 1.00 96.19 104 GLU A N 1
ATOM 778 C CA . GLU A 1 104 ? -8.925 6.837 0.435 1.00 96.19 104 GLU A CA 1
ATOM 779 C C . GLU A 1 104 ? -7.993 6.763 -0.779 1.00 96.19 104 GLU A C 1
ATOM 781 O O . GLU A 1 104 ? -8.319 6.091 -1.759 1.00 96.19 104 GLU A O 1
ATOM 786 N N . GLY A 1 105 ? -6.814 7.388 -0.699 1.00 95.75 105 GLY A N 1
ATOM 787 C CA . GLY A 1 105 ? -5.781 7.287 -1.730 1.00 95.75 105 GLY A CA 1
ATOM 788 C C . GLY A 1 105 ? -5.282 5.852 -1.929 1.00 95.75 105 GLY A C 1
ATOM 789 O O . GLY A 1 105 ? -5.178 5.393 -3.067 1.00 95.75 105 GLY A O 1
ATOM 790 N N . GLN A 1 106 ? -5.043 5.115 -0.841 1.00 96.75 106 GLN A N 1
ATOM 791 C CA . GLN A 1 106 ? -4.608 3.712 -0.887 1.00 96.75 106 GLN A CA 1
ATOM 792 C C . GLN A 1 106 ? -5.680 2.794 -1.490 1.00 96.75 106 GLN A C 1
ATOM 794 O O . GLN A 1 106 ? -5.376 1.961 -2.346 1.00 96.75 106 GLN A O 1
ATOM 799 N N . ILE A 1 107 ? -6.943 2.969 -1.091 1.00 98.31 107 ILE A N 1
ATOM 800 C CA . ILE A 1 107 ? -8.085 2.232 -1.645 1.00 98.31 107 ILE A CA 1
ATOM 801 C C . ILE A 1 107 ? -8.224 2.523 -3.141 1.00 98.31 107 ILE A C 1
ATOM 803 O O . ILE A 1 107 ? -8.354 1.590 -3.931 1.00 98.31 107 ILE A O 1
ATOM 807 N N . ALA A 1 108 ? -8.167 3.796 -3.544 1.00 98.00 108 ALA A N 1
ATOM 808 C CA . ALA A 1 108 ? -8.255 4.190 -4.946 1.00 98.00 108 ALA A CA 1
ATOM 809 C C . ALA A 1 108 ? -7.098 3.612 -5.774 1.00 98.00 108 ALA A C 1
ATOM 811 O O . ALA A 1 108 ? -7.339 3.073 -6.852 1.00 98.00 108 ALA A O 1
ATOM 812 N N . TYR A 1 109 ? -5.866 3.650 -5.255 1.00 97.75 109 TYR A N 1
ATOM 813 C CA . TYR A 1 109 ? -4.698 3.069 -5.918 1.00 97.75 109 TYR A CA 1
ATOM 814 C C . TYR A 1 109 ? -4.857 1.561 -6.124 1.00 97.75 109 TYR A C 1
ATOM 816 O O . TYR A 1 109 ? -4.687 1.071 -7.238 1.00 97.75 109 TYR A O 1
ATOM 824 N N . ARG A 1 110 ? -5.243 0.821 -5.076 1.00 97.75 110 ARG A N 1
ATOM 825 C CA . ARG A 1 110 ? -5.440 -0.634 -5.155 1.00 97.75 110 ARG A CA 1
ATOM 826 C C . ARG A 1 110 ? -6.633 -1.027 -6.032 1.00 97.75 110 ARG A C 1
ATOM 828 O O . ARG A 1 110 ? -6.641 -2.121 -6.578 1.00 97.75 110 ARG A O 1
ATOM 835 N N . ALA A 1 111 ? -7.614 -0.138 -6.181 1.00 97.38 111 ALA A N 1
ATOM 836 C CA . ALA A 1 111 ? -8.735 -0.286 -7.107 1.00 97.38 111 ALA A CA 1
ATOM 837 C C . ALA A 1 111 ?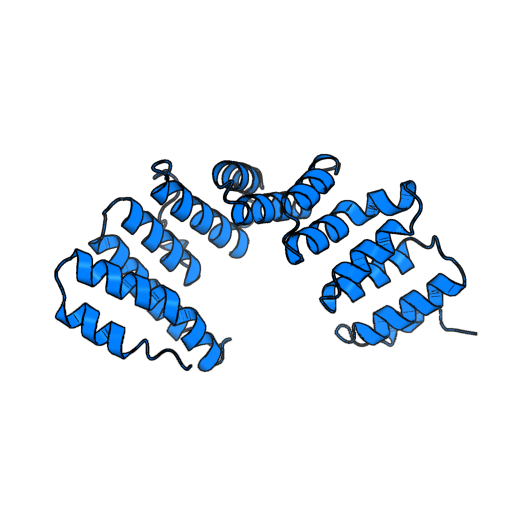 -8.408 0.194 -8.537 1.00 97.38 111 ALA A C 1
ATOM 839 O O . ALA A 1 111 ? -9.321 0.338 -9.346 1.00 97.38 111 ALA A O 1
ATOM 840 N N . GLU A 1 112 ? -7.142 0.512 -8.832 1.00 96.75 112 GLU A N 1
ATOM 841 C CA . GLU A 1 112 ? -6.657 1.028 -10.123 1.00 96.75 112 GLU A CA 1
ATOM 842 C C . GLU A 1 112 ? -7.310 2.350 -10.581 1.00 96.75 112 GLU A C 1
ATOM 844 O O . GLU A 1 112 ? -7.220 2.764 -11.739 1.00 96.75 112 GLU A O 1
ATOM 849 N N . ARG A 1 113 ? -7.921 3.086 -9.646 1.00 97.06 113 ARG A N 1
ATOM 850 C CA . ARG A 1 113 ? -8.475 4.432 -9.844 1.00 97.06 113 ARG A CA 1
ATOM 851 C C . ARG A 1 113 ? -7.394 5.482 -9.593 1.00 97.06 113 ARG A C 1
ATOM 853 O O . ARG A 1 113 ? -7.465 6.276 -8.656 1.00 97.06 113 ARG A O 1
ATOM 860 N N . PHE A 1 114 ? -6.351 5.475 -10.420 1.00 95.81 114 PHE A N 1
ATOM 861 C CA . PHE A 1 114 ? -5.136 6.259 -10.163 1.00 95.81 114 PHE A CA 1
ATOM 862 C C . PHE A 1 114 ? -5.344 7.780 -10.203 1.00 95.81 114 PHE A C 1
ATOM 864 O O . PHE A 1 114 ? -4.666 8.499 -9.475 1.00 95.81 114 PHE A O 1
ATOM 871 N N . GLU A 1 115 ? -6.291 8.289 -10.995 1.00 94.69 115 GLU A N 1
ATOM 872 C CA . GLU A 1 115 ? -6.638 9.721 -10.981 1.00 94.69 115 GLU A CA 1
ATOM 873 C C . GLU A 1 115 ? -7.280 10.143 -9.652 1.00 94.69 115 GLU A C 1
ATOM 875 O O . GLU A 1 115 ? -6.956 11.207 -9.119 1.00 94.69 115 GLU A O 1
ATOM 880 N N . ASP A 1 116 ? -8.136 9.290 -9.083 1.00 94.69 116 ASP A N 1
ATOM 881 C CA . ASP A 1 116 ? -8.735 9.525 -7.768 1.00 94.69 116 ASP A CA 1
ATOM 882 C C . ASP A 1 116 ? -7.656 9.477 -6.680 1.00 94.69 116 ASP A C 1
ATOM 884 O O . ASP A 1 116 ? -7.582 10.382 -5.847 1.00 94.69 116 ASP A O 1
ATOM 888 N N . ALA A 1 117 ? -6.759 8.484 -6.734 1.00 95.44 117 ALA A N 1
ATOM 889 C CA . ALA A 1 117 ? -5.623 8.381 -5.818 1.00 95.44 117 ALA A CA 1
ATOM 890 C C . ALA A 1 117 ? -4.720 9.625 -5.886 1.00 95.44 117 ALA A C 1
ATOM 892 O O . ALA A 1 117 ? -4.352 10.190 -4.855 1.00 95.44 117 ALA A O 1
ATOM 893 N N . TRP A 1 118 ? -4.420 10.104 -7.099 1.00 92.12 118 TRP A N 1
ATOM 894 C CA . TRP A 1 118 ? -3.645 11.325 -7.328 1.00 92.12 118 TRP A CA 1
ATOM 895 C C . TRP A 1 118 ? -4.311 12.546 -6.698 1.00 92.12 118 TRP A C 1
ATOM 897 O O . TRP A 1 118 ? -3.663 13.325 -5.996 1.00 92.12 118 TRP A O 1
ATOM 907 N N . LYS A 1 119 ? -5.622 12.701 -6.916 1.00 91.06 119 LYS A N 1
ATOM 908 C CA . LYS A 1 119 ? -6.411 13.792 -6.343 1.00 91.06 119 LYS A CA 1
ATOM 909 C C . LYS A 1 119 ? -6.388 13.759 -4.815 1.00 91.06 119 LYS A C 1
ATOM 911 O O . LYS A 1 119 ? -6.244 14.816 -4.206 1.00 91.06 119 LYS A O 1
ATOM 916 N N . MET A 1 120 ? -6.508 12.578 -4.202 1.00 91.00 120 MET A N 1
ATOM 917 C CA . MET A 1 120 ? -6.455 12.434 -2.743 1.00 91.00 120 MET A CA 1
ATOM 918 C C . MET A 1 120 ? -5.080 12.820 -2.198 1.00 91.00 120 MET A C 1
ATOM 920 O O . MET A 1 120 ? -4.995 13.715 -1.357 1.00 91.00 120 MET A O 1
ATOM 924 N N . TYR A 1 121 ? -3.994 12.249 -2.724 1.00 88.81 121 TYR A N 1
ATOM 925 C CA . TYR A 1 121 ? -2.648 12.543 -2.224 1.00 88.81 121 TYR A CA 1
ATOM 926 C C . TYR A 1 121 ? -2.204 13.991 -2.456 1.00 88.81 121 TYR A C 1
ATOM 928 O O . TYR A 1 121 ? -1.458 14.530 -1.645 1.00 88.81 121 TYR A O 1
ATOM 936 N N . ASN A 1 122 ? -2.659 14.651 -3.524 1.00 85.44 122 ASN A N 1
ATOM 937 C CA . ASN A 1 122 ? -2.377 16.075 -3.746 1.00 85.44 122 ASN A CA 1
ATOM 938 C C . ASN A 1 122 ? -3.243 17.023 -2.916 1.00 85.44 122 ASN A C 1
ATOM 940 O O . ASN A 1 122 ? -2.935 18.208 -2.854 1.00 85.44 122 ASN A O 1
ATOM 944 N N . SER A 1 123 ? -4.325 16.527 -2.312 1.00 84.94 123 SER A N 1
ATOM 945 C CA . SER A 1 123 ? -5.140 17.317 -1.385 1.00 84.94 123 SER A CA 1
ATOM 946 C C . SER A 1 123 ? -4.577 17.349 0.037 1.00 84.94 123 SER A C 1
ATOM 948 O O . SER A 1 123 ? -5.016 18.170 0.838 1.00 84.94 123 SER A O 1
ATOM 950 N N . LEU A 1 124 ? -3.625 16.464 0.348 1.00 83.44 124 LEU A N 1
ATOM 951 C CA . LEU A 1 124 ? -2.891 16.476 1.608 1.00 83.44 124 LEU A CA 1
ATOM 952 C C . LEU A 1 124 ? -1.893 17.639 1.589 1.00 83.44 124 LEU A C 1
ATOM 954 O O . LEU A 1 124 ? -1.134 17.774 0.627 1.00 83.44 124 LEU A O 1
ATOM 958 N N . GLU A 1 125 ? -1.932 18.490 2.620 1.00 68.38 125 GLU A N 1
ATOM 959 C CA . GLU A 1 125 ? -1.023 19.634 2.744 1.00 68.38 125 GLU A CA 1
ATOM 960 C C . GLU A 1 125 ? 0.440 19.168 2.700 1.00 68.38 125 GLU A C 1
ATOM 962 O O . GLU A 1 125 ? 0.798 18.153 3.290 1.00 68.38 125 GLU A O 1
ATOM 967 N N . ASP A 1 126 ? 1.307 19.947 2.046 1.00 59.69 126 ASP A N 1
ATOM 968 C CA . ASP A 1 126 ? 2.753 19.687 1.910 1.00 59.69 126 ASP A CA 1
ATOM 969 C C . ASP A 1 126 ? 3.536 19.809 3.244 1.00 59.69 126 ASP A C 1
ATOM 971 O O . ASP A 1 126 ? 4.759 19.983 3.255 1.00 59.69 126 ASP A O 1
ATOM 975 N N . GLY A 1 127 ? 2.841 19.762 4.384 1.00 52.44 127 GLY A N 1
ATOM 976 C CA . GLY A 1 127 ? 3.399 19.849 5.726 1.00 52.44 127 GLY A CA 1
ATOM 977 C C . GLY A 1 127 ? 4.308 18.662 6.013 1.00 52.44 127 GLY A C 1
ATOM 978 O O . GLY A 1 127 ? 3.843 17.616 6.434 1.00 52.44 127 GLY A O 1
ATOM 979 N N . ASN A 1 128 ? 5.607 18.866 5.781 1.00 48.72 128 ASN A N 1
ATOM 980 C CA . ASN A 1 128 ? 6.691 17.911 5.991 1.00 48.72 128 ASN A CA 1
ATOM 981 C C . ASN A 1 128 ? 6.368 16.532 5.395 1.00 48.72 128 ASN A C 1
ATOM 983 O O . ASN A 1 128 ? 6.034 15.615 6.139 1.00 48.72 128 ASN A O 1
ATOM 987 N N . TYR A 1 129 ? 6.445 16.430 4.057 1.00 56.81 129 TYR A N 1
ATOM 988 C CA . TYR A 1 129 ? 6.381 15.176 3.296 1.00 56.81 129 TYR A CA 1
ATOM 989 C C . TYR A 1 129 ? 6.887 14.012 4.145 1.00 56.81 129 TYR A C 1
ATOM 991 O O . TYR A 1 129 ? 8.092 13.901 4.364 1.00 56.81 129 TYR A O 1
ATOM 999 N N . SER A 1 130 ? 5.982 13.161 4.635 1.00 68.75 130 SER A N 1
ATOM 1000 C CA . SER A 1 130 ? 6.444 11.848 5.047 1.00 68.75 130 SER A CA 1
ATOM 1001 C C . SER A 1 130 ? 6.988 11.182 3.790 1.00 68.75 130 SER A C 1
ATOM 1003 O O . SER A 1 130 ? 6.394 11.295 2.706 1.00 68.75 130 SER A O 1
ATOM 1005 N N . ASP A 1 131 ? 8.135 10.528 3.922 1.00 75.69 131 ASP A N 1
ATOM 1006 C CA . ASP A 1 131 ? 8.781 9.832 2.812 1.00 75.69 131 ASP A CA 1
ATOM 1007 C C . ASP A 1 131 ? 7.778 8.870 2.130 1.00 75.69 131 ASP A C 1
ATOM 1009 O O . ASP A 1 131 ? 7.697 8.808 0.899 1.00 75.69 131 ASP A O 1
ATOM 1013 N N . ASP A 1 132 ? 6.874 8.276 2.920 1.00 83.19 132 ASP A N 1
ATOM 1014 C CA . ASP A 1 132 ? 5.756 7.428 2.487 1.00 83.19 132 ASP A CA 1
ATOM 1015 C C . ASP A 1 132 ? 4.772 8.113 1.526 1.00 83.19 132 ASP A C 1
ATOM 1017 O O . ASP A 1 132 ? 4.363 7.530 0.516 1.00 83.19 132 ASP A O 1
ATOM 1021 N N . LEU A 1 133 ? 4.353 9.357 1.802 1.00 85.00 133 LEU A N 1
ATOM 1022 C CA . LEU A 1 133 ? 3.416 10.065 0.922 1.00 85.00 133 LEU A CA 1
ATOM 1023 C C . LEU A 1 133 ? 4.060 10.331 -0.441 1.00 85.00 133 LEU A C 1
ATOM 1025 O O . LEU A 1 133 ? 3.387 10.265 -1.474 1.00 85.00 133 LEU A O 1
ATOM 1029 N N . TYR A 1 134 ? 5.363 10.608 -0.462 1.00 85.31 134 TYR A N 1
ATOM 1030 C CA . TYR A 1 134 ? 6.095 10.818 -1.705 1.00 85.31 134 TYR A CA 1
ATOM 1031 C C . TYR A 1 134 ? 6.253 9.518 -2.509 1.00 85.31 134 TYR A C 1
ATOM 1033 O O . TYR A 1 134 ? 6.019 9.515 -3.724 1.00 85.31 134 TYR A O 1
ATOM 1041 N N . ILE A 1 135 ? 6.553 8.397 -1.845 1.00 89.38 135 ILE A N 1
ATOM 1042 C CA . ILE A 1 135 ? 6.555 7.062 -2.464 1.00 89.38 135 ILE A CA 1
ATOM 1043 C C . ILE A 1 135 ? 5.186 6.775 -3.098 1.00 89.38 135 ILE A C 1
ATOM 1045 O O . ILE A 1 135 ? 5.106 6.455 -4.285 1.00 89.38 135 ILE A O 1
ATOM 1049 N N . ASN A 1 136 ? 4.096 7.009 -2.367 1.00 91.44 136 ASN A N 1
ATOM 1050 C CA . ASN A 1 136 ? 2.737 6.794 -2.865 1.00 91.44 136 ASN A CA 1
ATOM 1051 C C . ASN A 1 136 ? 2.386 7.695 -4.064 1.00 91.44 136 ASN A C 1
ATOM 1053 O O . ASN A 1 136 ? 1.839 7.220 -5.063 1.00 91.44 136 ASN A O 1
ATOM 1057 N N . LYS A 1 137 ? 2.742 8.987 -4.018 1.00 90.25 137 LYS A N 1
ATOM 1058 C CA . LYS A 1 137 ? 2.556 9.920 -5.146 1.00 90.25 137 LYS A CA 1
ATOM 1059 C C . LYS A 1 137 ? 3.320 9.458 -6.390 1.00 90.25 137 LYS A C 1
ATOM 1061 O O . LYS A 1 137 ? 2.771 9.489 -7.492 1.00 90.25 137 LYS A O 1
ATOM 1066 N N . THR A 1 138 ? 4.569 9.017 -6.239 1.00 90.69 138 THR A N 1
ATOM 1067 C CA . THR A 1 138 ? 5.382 8.553 -7.377 1.00 90.69 138 THR A CA 1
ATOM 1068 C C . THR A 1 138 ? 4.876 7.233 -7.958 1.00 90.69 138 THR A C 1
ATOM 1070 O O . THR A 1 138 ? 4.875 7.089 -9.182 1.00 90.69 138 THR A O 1
ATOM 1073 N N . ALA A 1 139 ? 4.362 6.321 -7.128 1.00 93.56 139 ALA A N 1
ATOM 1074 C CA . ALA A 1 139 ? 3.707 5.096 -7.586 1.00 93.56 139 ALA A CA 1
ATOM 1075 C C . ALA A 1 139 ? 2.475 5.409 -8.452 1.00 93.56 139 ALA A C 1
ATOM 1077 O O . ALA A 1 139 ? 2.336 4.889 -9.559 1.00 93.56 139 ALA A O 1
ATOM 1078 N N . VAL A 1 140 ? 1.617 6.334 -8.000 1.00 94.62 140 VAL A N 1
ATOM 1079 C CA . VAL A 1 140 ? 0.454 6.805 -8.773 1.00 94.62 140 VAL A CA 1
ATOM 1080 C C . VAL A 1 140 ? 0.881 7.406 -10.114 1.00 94.62 140 VAL A C 1
ATOM 1082 O O . VAL A 1 140 ? 0.295 7.085 -11.148 1.00 94.62 140 VAL A O 1
ATOM 1085 N N . LEU A 1 141 ? 1.919 8.249 -10.127 1.00 92.06 141 LEU A N 1
ATOM 1086 C CA . LEU A 1 141 ? 2.423 8.851 -11.364 1.00 92.06 141 LEU A CA 1
ATOM 1087 C C . LEU A 1 141 ? 2.922 7.807 -12.360 1.00 92.06 141 LEU A C 1
ATOM 1089 O O . LEU A 1 141 ? 2.636 7.942 -13.549 1.00 92.06 141 LEU A O 1
ATOM 1093 N N . ALA A 1 142 ? 3.637 6.779 -11.898 1.00 93.69 142 ALA A N 1
ATOM 1094 C CA . ALA A 1 142 ? 4.101 5.693 -12.756 1.00 93.69 142 ALA A CA 1
ATOM 1095 C C . ALA A 1 142 ? 2.926 5.009 -13.472 1.00 93.69 142 ALA A C 1
ATOM 1097 O O . ALA A 1 142 ? 2.969 4.834 -14.691 1.00 93.69 142 ALA A O 1
ATOM 1098 N N . GLN A 1 143 ? 1.849 4.707 -12.741 1.00 95.75 143 GLN A N 1
ATOM 1099 C CA . GLN A 1 143 ? 0.649 4.085 -13.307 1.00 95.75 143 GLN A CA 1
ATOM 1100 C C . GLN A 1 143 ? -0.094 5.013 -14.276 1.00 95.75 143 GLN A C 1
ATOM 1102 O O . GLN A 1 143 ? -0.456 4.604 -15.379 1.00 95.75 143 GLN A O 1
ATOM 1107 N N . LEU A 1 144 ? -0.250 6.293 -13.927 1.00 94.12 144 LEU A N 1
ATOM 1108 C CA . LEU A 1 144 ? -0.823 7.290 -14.837 1.00 94.12 144 LEU A CA 1
ATOM 1109 C C . LEU A 1 144 ? 0.009 7.443 -16.118 1.00 94.12 144 LEU A C 1
ATOM 1111 O O . LEU A 1 144 ? -0.555 7.641 -17.193 1.00 94.12 144 LEU A O 1
ATOM 1115 N N . GLY A 1 145 ? 1.336 7.318 -16.029 1.00 92.88 145 GLY A N 1
ATOM 1116 C CA . GLY A 1 145 ? 2.242 7.282 -17.177 1.00 92.88 145 GLY A CA 1
ATOM 1117 C C . GLY A 1 145 ? 1.880 6.187 -18.174 1.00 92.88 145 GLY A C 1
ATOM 1118 O O . GLY A 1 145 ? 1.696 6.472 -19.357 1.00 92.88 145 GLY A O 1
ATOM 1119 N N . TRP A 1 146 ? 1.670 4.960 -17.693 1.00 92.06 146 TRP A N 1
ATOM 1120 C CA . TRP A 1 146 ? 1.233 3.833 -18.526 1.00 92.06 146 TRP A CA 1
ATOM 1121 C C . TRP A 1 146 ? -0.161 4.018 -19.133 1.00 92.06 146 TRP A C 1
ATOM 1123 O O . TRP A 1 146 ? -0.434 3.494 -20.210 1.00 92.06 146 TRP A O 1
ATOM 1133 N N . GLN A 1 147 ? -1.020 4.817 -18.497 1.00 93.81 147 GLN A N 1
ATOM 1134 C CA . GLN A 1 147 ? -2.326 5.210 -19.036 1.00 93.81 147 GLN A CA 1
ATOM 1135 C C . GLN A 1 147 ? -2.264 6.410 -20.002 1.00 93.81 147 GLN A C 1
ATOM 1137 O O . GLN A 1 147 ? -3.305 6.895 -20.445 1.00 93.81 147 GLN A O 1
ATOM 1142 N N . GLY A 1 148 ? -1.071 6.929 -20.318 1.00 89.50 148 GLY A N 1
ATOM 1143 C CA . GLY A 1 148 ? -0.895 8.116 -21.163 1.00 89.50 148 GLY A CA 1
ATOM 1144 C C . GLY A 1 148 ? -1.304 9.434 -20.491 1.00 89.50 148 GLY A C 1
ATOM 1145 O O . GLY A 1 148 ? -1.447 10.449 -21.167 1.00 89.50 148 GLY A O 1
ATOM 1146 N N . LYS A 1 149 ? -1.495 9.426 -19.167 1.00 87.12 149 LYS A N 1
ATOM 1147 C CA . LYS A 1 149 ? -1.898 10.572 -18.329 1.00 87.12 149 LYS A CA 1
ATOM 1148 C C . LYS A 1 149 ? -0.781 11.046 -17.391 1.00 87.12 149 LYS A C 1
ATOM 1150 O O . LYS A 1 149 ? -1.010 11.883 -16.521 1.00 87.12 149 LYS A O 1
ATOM 1155 N N . GLY A 1 150 ? 0.424 10.496 -17.530 1.00 69.62 150 GLY A N 1
ATOM 1156 C CA . GLY A 1 150 ? 1.560 10.830 -16.678 1.00 69.62 150 GLY A CA 1
ATOM 1157 C C . GLY A 1 150 ? 2.010 12.273 -16.881 1.00 69.62 150 GLY A C 1
ATOM 1158 O O . GLY A 1 150 ? 2.508 12.630 -17.945 1.00 69.62 150 GLY A O 1
ATOM 1159 N N . SER A 1 151 ? 1.879 13.091 -15.842 1.00 66.69 151 SER A N 1
ATOM 1160 C CA . SER A 1 151 ? 2.366 14.468 -15.846 1.00 66.69 151 SER A CA 1
ATOM 1161 C C . SER A 1 151 ? 3.896 14.531 -15.696 1.00 66.69 151 SER A C 1
ATOM 1163 O O . SER A 1 151 ? 4.494 13.731 -14.974 1.00 66.69 151 SER A O 1
ATOM 1165 N N . ASP A 1 152 ? 4.553 15.487 -16.360 1.00 61.53 152 ASP A N 1
ATOM 1166 C CA . ASP A 1 152 ? 5.979 15.805 -16.149 1.00 61.53 152 ASP A CA 1
ATOM 1167 C C . ASP A 1 152 ? 6.224 16.615 -14.864 1.00 61.53 152 ASP A C 1
ATOM 1169 O O . ASP A 1 152 ? 7.362 16.752 -14.421 1.00 61.53 152 ASP A O 1
ATOM 1173 N N . CYS A 1 153 ? 5.158 17.135 -14.246 1.00 53.31 153 CYS A N 1
ATOM 1174 C CA . CYS A 1 153 ? 5.213 18.218 -13.258 1.00 53.31 153 CYS A CA 1
ATOM 1175 C C . CYS A 1 153 ? 5.966 17.897 -11.957 1.00 53.31 153 CYS A C 1
ATOM 1177 O O . CYS A 1 153 ? 6.224 18.806 -11.175 1.00 53.31 153 CYS A O 1
ATOM 1179 N N . CYS A 1 154 ? 6.277 16.630 -11.682 1.00 53.72 154 CYS A N 1
ATOM 1180 C CA . CYS A 1 154 ? 6.670 16.190 -10.338 1.00 53.72 154 CYS A CA 1
ATOM 1181 C C . CYS A 1 154 ? 8.021 15.466 -10.302 1.00 53.72 154 CYS A C 1
ATOM 1183 O O . CYS A 1 154 ? 8.455 15.009 -9.244 1.00 53.72 154 CYS A O 1
ATOM 1185 N N . VAL A 1 155 ? 8.651 15.275 -11.461 1.00 50.78 155 VAL A N 1
ATOM 1186 C CA . VAL A 1 155 ? 9.656 14.228 -11.623 1.00 50.78 155 VAL A CA 1
ATOM 1187 C C . VAL A 1 155 ? 11.054 14.796 -11.443 1.00 50.78 155 VAL A C 1
ATOM 1189 O O . VAL A 1 155 ? 11.546 15.541 -12.282 1.00 50.78 155 VAL A O 1
ATOM 1192 N N . ALA A 1 156 ? 11.701 14.348 -10.372 1.00 52.75 156 ALA A N 1
ATOM 1193 C CA . ALA A 1 156 ? 13.133 14.457 -10.129 1.00 52.75 156 ALA A CA 1
ATOM 1194 C C . ALA A 1 156 ? 13.641 15.856 -9.757 1.00 52.75 156 ALA A C 1
ATOM 1196 O O . ALA A 1 156 ? 14.388 16.495 -10.495 1.00 52.75 156 ALA A O 1
ATOM 1197 N N . ASN A 1 157 ? 13.381 16.268 -8.517 1.00 55.53 157 ASN A N 1
ATOM 1198 C CA . ASN A 1 157 ? 14.471 16.906 -7.790 1.00 55.53 157 ASN A CA 1
ATOM 1199 C C . ASN A 1 157 ? 15.407 15.771 -7.327 1.00 55.53 157 ASN A C 1
ATOM 1201 O O . ASN A 1 157 ? 14.975 14.929 -6.555 1.00 55.53 157 ASN A O 1
ATOM 1205 N N . PRO A 1 158 ? 16.677 15.688 -7.755 1.00 52.28 158 PRO A N 1
ATOM 1206 C CA . PRO A 1 158 ? 17.581 14.616 -7.322 1.00 52.28 158 PRO A CA 1
ATOM 1207 C C . PRO A 1 158 ? 17.731 14.518 -5.796 1.00 52.28 158 PRO A C 1
ATOM 1209 O O . PRO A 1 158 ? 18.044 13.456 -5.276 1.00 52.28 158 PRO A O 1
ATOM 1212 N N . LYS A 1 159 ? 17.460 15.614 -5.071 1.00 54.72 159 LYS A N 1
ATOM 1213 C CA . LYS A 1 159 ? 17.443 15.652 -3.603 1.00 54.72 159 LYS A CA 1
ATOM 1214 C C . LYS A 1 159 ? 16.236 14.941 -2.971 1.00 54.72 159 LYS A C 1
ATOM 1216 O O . LYS A 1 159 ? 16.224 14.799 -1.758 1.00 54.72 159 LYS A O 1
ATOM 1221 N N . THR A 1 160 ? 15.231 14.540 -3.755 1.00 61.75 160 THR A N 1
ATOM 1222 C CA . THR A 1 160 ? 14.033 13.819 -3.280 1.00 61.75 160 THR A CA 1
ATOM 1223 C C . THR A 1 160 ? 14.114 12.312 -3.512 1.00 61.75 160 THR A C 1
ATOM 1225 O O . THR A 1 160 ? 13.211 11.587 -3.104 1.00 61.75 160 THR A O 1
ATOM 1228 N N . ILE A 1 161 ? 15.185 11.814 -4.142 1.00 67.06 161 ILE A N 1
ATOM 1229 C CA . ILE A 1 161 ? 15.450 10.375 -4.244 1.00 67.06 161 ILE A CA 1
ATOM 1230 C C . ILE A 1 161 ? 16.157 9.941 -2.959 1.00 67.06 161 ILE A C 1
ATOM 1232 O O . ILE A 1 161 ? 17.380 9.852 -2.903 1.00 67.06 161 ILE A O 1
ATOM 1236 N N . ILE A 1 162 ? 15.362 9.752 -1.912 1.00 73.94 162 ILE A N 1
ATOM 1237 C CA . ILE A 1 162 ? 15.819 9.347 -0.575 1.00 73.94 162 ILE A CA 1
ATOM 1238 C C . ILE A 1 162 ? 15.548 7.866 -0.283 1.00 73.94 162 ILE A C 1
ATOM 1240 O O . ILE A 1 162 ? 16.164 7.310 0.615 1.00 73.94 162 ILE A O 1
ATOM 1244 N N . ALA A 1 163 ? 14.679 7.229 -1.073 1.00 87.44 163 ALA A N 1
ATOM 1245 C CA . ALA A 1 163 ? 14.273 5.835 -0.919 1.00 87.44 163 ALA A CA 1
ATOM 1246 C C . ALA A 1 163 ? 14.357 5.096 -2.266 1.00 87.44 163 ALA A C 1
ATOM 1248 O O . ALA A 1 163 ? 14.189 5.703 -3.337 1.00 87.44 163 ALA A O 1
ATOM 1249 N N . PHE A 1 164 ? 14.641 3.792 -2.241 1.00 92.38 164 PHE A N 1
ATOM 1250 C CA . PHE A 1 164 ? 14.836 3.012 -3.466 1.00 92.38 164 PHE A CA 1
ATOM 1251 C C . PHE A 1 164 ? 13.536 2.873 -4.273 1.00 92.38 164 PHE A C 1
ATOM 1253 O O . PHE A 1 164 ? 13.580 2.849 -5.508 1.00 92.38 164 PHE A O 1
ATOM 1260 N N . GLU A 1 165 ? 12.387 2.872 -3.599 1.00 93.56 165 GLU A N 1
ATOM 1261 C CA . GLU A 1 165 ? 11.033 2.801 -4.148 1.00 93.56 165 GLU A CA 1
ATOM 1262 C C . GLU A 1 165 ? 10.713 4.041 -4.979 1.00 93.56 1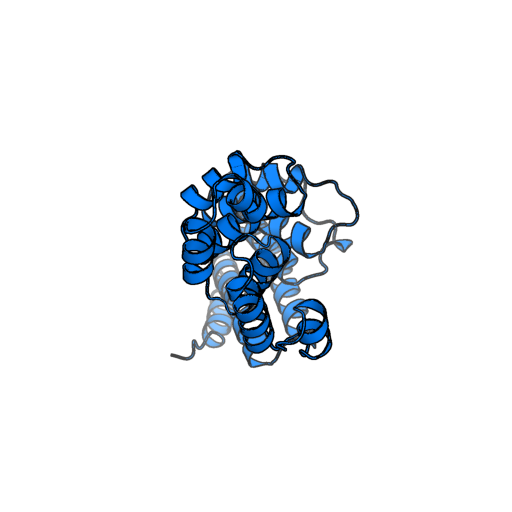65 GLU A C 1
ATOM 1264 O O . GLU A 1 165 ? 10.127 3.945 -6.057 1.00 93.56 165 GLU A O 1
ATOM 1269 N N . VAL A 1 166 ? 11.167 5.218 -4.534 1.00 91.75 166 VAL A N 1
ATOM 1270 C CA . VAL A 1 166 ? 11.044 6.462 -5.307 1.00 91.75 166 VAL A CA 1
ATOM 1271 C C . VAL A 1 166 ? 11.800 6.326 -6.626 1.00 91.75 166 VAL A C 1
ATOM 1273 O O . VAL A 1 166 ? 11.244 6.606 -7.689 1.00 91.75 166 VAL A O 1
ATOM 1276 N N . ALA A 1 167 ? 13.060 5.879 -6.584 1.00 93.44 167 ALA A N 1
ATOM 1277 C CA . ALA A 1 167 ? 13.859 5.680 -7.791 1.00 93.44 167 ALA A CA 1
ATOM 1278 C C . ALA A 1 167 ? 13.216 4.646 -8.732 1.00 93.44 167 ALA A C 1
ATOM 1280 O O . ALA A 1 167 ? 13.149 4.877 -9.942 1.00 93.44 167 ALA A O 1
ATOM 1281 N N . TYR A 1 168 ? 12.684 3.553 -8.180 1.00 96.12 168 TYR A N 1
ATOM 1282 C CA . TYR A 1 168 ? 11.963 2.523 -8.927 1.00 96.12 168 TYR A CA 1
ATOM 1283 C C . TYR A 1 168 ? 10.697 3.071 -9.607 1.00 96.12 168 TYR A C 1
ATOM 1285 O O . TYR A 1 168 ? 10.510 2.893 -10.815 1.00 96.12 168 TYR A O 1
ATOM 1293 N N . ASN A 1 169 ? 9.855 3.803 -8.875 1.00 94.81 169 ASN A N 1
ATOM 1294 C CA . ASN A 1 169 ? 8.626 4.398 -9.403 1.00 94.81 169 ASN A CA 1
ATOM 1295 C C . ASN A 1 169 ? 8.926 5.420 -10.506 1.00 94.81 169 ASN A C 1
ATOM 1297 O O . ASN A 1 169 ? 8.298 5.408 -11.569 1.00 94.81 169 ASN A O 1
ATOM 1301 N N . LEU A 1 170 ? 9.932 6.277 -10.298 1.00 92.81 170 LEU A N 1
ATOM 1302 C CA . LEU A 1 170 ? 10.375 7.225 -11.318 1.00 92.81 170 LEU A CA 1
ATOM 1303 C C . LEU A 1 170 ? 10.942 6.512 -12.549 1.00 92.81 170 LEU A C 1
ATOM 1305 O O . LEU A 1 170 ? 10.688 6.959 -13.669 1.00 92.81 170 LEU A O 1
ATOM 1309 N N . ALA A 1 171 ? 11.662 5.400 -12.378 1.00 95.31 171 ALA A N 1
ATOM 1310 C CA . ALA A 1 171 ? 12.104 4.589 -13.504 1.00 95.31 171 ALA A CA 1
ATOM 1311 C C . ALA A 1 171 ? 10.914 4.051 -14.302 1.00 95.31 171 ALA A C 1
ATOM 1313 O O . ALA A 1 171 ? 10.872 4.242 -15.515 1.00 95.31 171 ALA A O 1
ATOM 1314 N N . CYS A 1 172 ? 9.919 3.461 -13.636 1.00 96.19 172 CYS A N 1
ATOM 1315 C CA . CYS A 1 172 ? 8.701 2.955 -14.275 1.00 96.19 172 CYS A CA 1
ATOM 1316 C C . CYS A 1 172 ? 7.963 4.052 -15.057 1.00 96.19 172 CYS A C 1
ATOM 1318 O O . CYS A 1 172 ? 7.526 3.827 -16.188 1.00 96.19 172 CYS A O 1
ATOM 1320 N N . LEU A 1 173 ? 7.902 5.270 -14.514 1.00 94.06 173 LEU A N 1
ATOM 1321 C CA . LEU A 1 173 ? 7.375 6.429 -15.229 1.00 94.06 173 LEU A CA 1
ATOM 1322 C C . LEU A 1 173 ? 8.197 6.760 -16.486 1.00 94.06 173 LEU A C 1
ATOM 1324 O O . LEU A 1 173 ? 7.618 6.988 -17.547 1.00 94.06 173 LEU A O 1
ATOM 1328 N N . GLN A 1 174 ? 9.531 6.761 -16.414 1.00 94.31 174 GLN A N 1
ATOM 1329 C CA . GLN A 1 174 ? 10.377 6.977 -17.596 1.00 94.31 174 GLN A CA 1
ATOM 1330 C C . GLN A 1 174 ? 10.210 5.865 -18.643 1.00 94.31 174 GLN A C 1
ATOM 1332 O O . GLN A 1 174 ? 10.186 6.163 -19.838 1.00 94.31 174 GLN A O 1
ATOM 1337 N N . ILE A 1 175 ? 10.024 4.609 -18.218 1.00 96.19 175 ILE A N 1
ATOM 1338 C CA . ILE A 1 175 ? 9.716 3.488 -19.119 1.00 96.19 175 ILE A CA 1
ATOM 1339 C C . ILE A 1 175 ? 8.413 3.759 -19.872 1.00 96.19 175 ILE A C 1
ATOM 1341 O O . ILE A 1 175 ? 8.397 3.637 -21.098 1.00 96.19 175 ILE A O 1
ATOM 1345 N N . SER A 1 176 ? 7.356 4.186 -19.173 1.00 94.69 176 SER A N 1
ATOM 1346 C CA . SER A 1 176 ? 6.058 4.491 -19.796 1.00 94.69 176 SER A CA 1
ATOM 1347 C C . SER A 1 176 ? 6.145 5.590 -20.866 1.00 94.69 176 SER A C 1
ATOM 1349 O O . SER A 1 176 ? 5.391 5.583 -21.835 1.00 94.69 176 SER A O 1
ATOM 1351 N N . LYS A 1 177 ? 7.126 6.496 -20.739 1.00 92.06 177 LYS A N 1
ATOM 1352 C CA . LYS A 1 177 ? 7.413 7.580 -21.693 1.00 92.06 177 LYS A CA 1
ATOM 1353 C C . LYS A 1 177 ? 8.374 7.176 -22.816 1.00 92.06 177 LYS A C 1
ATOM 1355 O O . LYS A 1 177 ? 8.630 7.969 -23.715 1.00 92.06 177 LYS A O 1
ATOM 1360 N N . GLY A 1 178 ? 8.935 5.966 -22.772 1.00 93.62 178 GLY A N 1
ATOM 1361 C CA . GLY A 1 178 ? 9.947 5.497 -23.723 1.00 93.62 178 GLY A CA 1
ATOM 1362 C C . GLY A 1 178 ? 11.365 6.022 -23.461 1.00 93.62 178 GLY A C 1
ATOM 1363 O O . GLY A 1 178 ? 12.267 5.761 -24.256 1.00 93.62 178 GLY A O 1
ATOM 1364 N N . ASN A 1 179 ? 11.604 6.702 -22.336 1.00 95.06 179 ASN A N 1
ATOM 1365 C CA . ASN A 1 179 ? 12.909 7.250 -21.953 1.00 95.06 179 ASN A CA 1
ATOM 1366 C C . ASN A 1 179 ? 13.794 6.166 -21.316 1.00 95.06 179 ASN A C 1
ATOM 1368 O O . ASN A 1 179 ? 14.166 6.229 -20.143 1.00 95.06 179 ASN A O 1
ATOM 1372 N N . LEU A 1 180 ? 14.123 5.138 -22.099 1.00 97.12 180 LEU A N 1
ATOM 1373 C CA . LEU A 1 180 ? 14.723 3.892 -21.613 1.00 97.12 180 LEU A CA 1
ATOM 1374 C C . LEU A 1 180 ? 16.101 4.076 -20.960 1.00 97.12 180 LEU A C 1
ATOM 1376 O O . LEU A 1 180 ? 16.388 3.429 -19.960 1.00 97.12 180 LEU A O 1
ATOM 1380 N N . MET A 1 181 ? 16.942 4.983 -21.465 1.00 96.62 181 MET A N 1
ATOM 1381 C CA . MET A 1 181 ? 18.253 5.249 -20.850 1.00 96.62 181 MET A CA 1
ATOM 1382 C C . MET A 1 181 ? 18.123 5.913 -19.473 1.00 96.62 181 MET A C 1
ATOM 1384 O O . MET A 1 181 ? 18.831 5.543 -18.538 1.00 96.62 181 MET A O 1
ATOM 1388 N N . SER A 1 182 ? 17.194 6.864 -19.328 1.00 94.75 182 SER A N 1
ATOM 1389 C CA . SER A 1 182 ? 16.900 7.502 -18.041 1.00 94.75 182 SER A CA 1
ATOM 1390 C C . SER A 1 182 ? 16.292 6.507 -17.054 1.00 94.75 182 SER A C 1
ATOM 1392 O O . SER A 1 182 ? 16.689 6.486 -15.892 1.00 94.75 182 SER A O 1
ATOM 1394 N N . ALA A 1 183 ? 15.381 5.648 -17.523 1.00 96.25 183 ALA A N 1
ATOM 1395 C CA . ALA A 1 183 ? 14.837 4.556 -16.724 1.00 96.25 183 ALA A CA 1
ATOM 1396 C C . ALA A 1 183 ? 15.937 3.612 -16.224 1.00 96.25 183 ALA A C 1
ATOM 1398 O O . ALA A 1 183 ? 15.970 3.293 -15.040 1.00 96.25 183 ALA A O 1
ATOM 1399 N N . LEU A 1 184 ? 16.868 3.213 -17.098 1.00 97.19 184 LEU A N 1
ATOM 1400 C CA . LEU A 1 184 ? 17.971 2.329 -16.725 1.00 97.19 184 LEU A CA 1
ATOM 1401 C C . LEU A 1 184 ? 18.839 2.933 -15.617 1.00 97.19 184 LEU A C 1
ATOM 1403 O O . LEU A 1 184 ? 19.159 2.248 -14.649 1.00 97.19 184 LEU A O 1
ATOM 1407 N N . HIS A 1 185 ? 19.187 4.217 -15.736 1.00 95.88 185 HIS A N 1
ATOM 1408 C CA . HIS A 1 185 ? 19.954 4.912 -14.705 1.00 95.88 185 HIS A CA 1
ATOM 1409 C C . HIS A 1 185 ? 19.219 4.918 -13.356 1.00 95.88 185 HIS A C 1
ATOM 1411 O O . HIS A 1 185 ? 19.811 4.592 -12.329 1.00 95.88 185 HIS A O 1
ATOM 1417 N N . LEU A 1 186 ? 17.920 5.226 -13.354 1.00 95.69 186 LEU A N 1
ATOM 1418 C CA . LEU A 1 186 ? 17.104 5.232 -12.137 1.00 95.69 186 LEU A CA 1
ATOM 1419 C C . LEU A 1 186 ? 16.972 3.836 -11.510 1.00 95.69 186 LEU A C 1
ATOM 1421 O O . LEU A 1 186 ? 17.048 3.717 -10.292 1.00 95.69 186 LEU A O 1
ATOM 1425 N N . LEU A 1 187 ? 16.854 2.773 -12.311 1.00 97.19 187 LEU A N 1
ATOM 1426 C CA . LEU A 1 187 ? 16.838 1.396 -11.802 1.00 97.19 187 LEU A CA 1
ATOM 1427 C C . LEU A 1 187 ? 18.173 0.990 -11.173 1.00 97.19 187 LEU A C 1
ATOM 1429 O O . LEU A 1 187 ? 18.185 0.231 -10.209 1.00 97.19 187 LEU A O 1
ATOM 1433 N N . GLN A 1 188 ? 19.300 1.469 -11.703 1.00 95.50 188 GLN A N 1
ATOM 1434 C CA . GLN A 1 188 ? 20.617 1.233 -11.103 1.00 95.50 188 GLN A CA 1
ATOM 1435 C C . GLN A 1 188 ? 20.762 1.974 -9.770 1.00 95.50 188 GLN A C 1
ATOM 1437 O O . GLN A 1 188 ? 21.301 1.412 -8.818 1.00 95.50 188 GLN A O 1
ATOM 1442 N N . VAL A 1 189 ? 20.247 3.206 -9.686 1.00 94.81 189 VAL A N 1
ATOM 1443 C CA . VAL A 1 189 ? 20.171 3.966 -8.428 1.00 94.81 189 VAL A CA 1
ATOM 1444 C C . VAL A 1 189 ? 19.277 3.247 -7.416 1.00 94.81 189 VAL A C 1
ATOM 1446 O O . VAL A 1 189 ? 19.699 3.059 -6.283 1.00 94.81 189 VAL A O 1
ATOM 1449 N N . SER A 1 190 ? 18.091 2.789 -7.828 1.00 95.31 190 SER A N 1
ATOM 1450 C CA . SER A 1 190 ? 17.165 2.024 -6.982 1.00 95.31 190 SER A CA 1
ATOM 1451 C C . SER A 1 190 ? 17.824 0.759 -6.425 1.00 95.31 190 SER A C 1
ATOM 1453 O O . SER A 1 190 ? 17.869 0.580 -5.213 1.00 95.31 190 SER A O 1
ATOM 1455 N N . LYS A 1 191 ? 18.453 -0.054 -7.287 1.00 94.94 191 LYS A N 1
ATOM 1456 C CA . LYS A 1 191 ? 19.203 -1.244 -6.861 1.00 94.94 191 LYS A CA 1
ATOM 1457 C C . LYS A 1 191 ? 20.273 -0.905 -5.821 1.00 94.94 191 LYS A C 1
ATOM 1459 O O . LYS A 1 191 ? 20.350 -1.566 -4.795 1.00 94.94 191 LYS A O 1
ATOM 1464 N N . LYS A 1 192 ? 21.080 0.128 -6.081 1.00 94.44 192 LYS A N 1
ATOM 1465 C CA . LYS A 1 192 ? 22.145 0.551 -5.166 1.00 94.44 192 LYS A CA 1
ATOM 1466 C C . LYS A 1 192 ? 21.588 0.963 -3.799 1.00 94.44 192 LYS A C 1
ATOM 1468 O O . LYS A 1 192 ? 22.127 0.538 -2.789 1.00 94.44 192 LYS A O 1
ATOM 1473 N N . LEU A 1 193 ? 20.520 1.762 -3.778 1.00 93.12 193 LEU A N 1
ATOM 1474 C CA . LEU A 1 193 ? 19.878 2.195 -2.536 1.00 93.12 193 LEU A CA 1
ATOM 1475 C C . LEU A 1 193 ? 19.318 1.005 -1.746 1.00 93.12 193 LEU A C 1
ATOM 1477 O O . LEU A 1 193 ? 19.499 0.959 -0.540 1.00 93.12 193 LEU A O 1
ATOM 1481 N N . CYS A 1 194 ? 18.698 0.034 -2.423 1.00 93.06 194 CYS A N 1
ATOM 1482 C CA . CYS A 1 194 ? 18.195 -1.191 -1.796 1.00 93.06 194 CYS A CA 1
ATOM 1483 C C . CYS A 1 194 ? 19.327 -2.053 -1.207 1.00 93.06 194 CYS A C 1
ATOM 1485 O O . CYS A 1 194 ? 19.212 -2.540 -0.085 1.00 93.06 194 CYS A O 1
ATOM 1487 N N . ASP A 1 195 ? 20.437 -2.217 -1.939 1.00 89.81 195 ASP A N 1
ATOM 1488 C CA . ASP A 1 195 ? 21.614 -2.970 -1.479 1.00 89.81 195 ASP A CA 1
ATOM 1489 C C . ASP A 1 195 ? 22.229 -2.338 -0.202 1.00 89.81 195 ASP A C 1
ATOM 1491 O O . ASP A 1 195 ? 22.686 -3.055 0.695 1.00 89.81 195 ASP A O 1
ATOM 1495 N N . GLU A 1 196 ? 22.203 -1.002 -0.104 1.00 91.00 196 GLU A N 1
ATOM 1496 C CA . GLU A 1 196 ? 22.777 -0.192 0.986 1.00 91.00 196 GLU A CA 1
ATOM 1497 C C . GLU A 1 196 ? 21.876 -0.054 2.237 1.00 91.00 196 GLU A C 1
ATOM 1499 O O . GLU A 1 196 ? 22.308 0.560 3.210 1.00 91.00 196 GLU A O 1
ATOM 1504 N N . LEU A 1 197 ? 20.654 -0.606 2.258 1.00 88.25 197 LEU A N 1
ATOM 1505 C CA . LEU A 1 197 ? 19.777 -0.541 3.440 1.00 88.25 197 LEU A CA 1
ATOM 1506 C C . LEU A 1 197 ? 20.269 -1.464 4.564 1.00 88.25 197 LEU A C 1
ATOM 1508 O O . LEU A 1 197 ? 20.290 -2.675 4.394 1.00 88.25 197 LEU A O 1
ATOM 1512 N N . ASP A 1 198 ? 20.611 -0.938 5.737 1.00 86.94 198 ASP A N 1
ATOM 1513 C CA . ASP A 1 198 ? 21.080 -1.772 6.861 1.00 86.94 198 ASP A CA 1
ATOM 1514 C C . ASP A 1 198 ? 19.939 -2.447 7.650 1.00 86.94 198 ASP A C 1
ATOM 1516 O O . ASP A 1 198 ? 20.172 -3.424 8.360 1.00 86.94 198 ASP A O 1
ATOM 1520 N N . ASP A 1 199 ? 18.706 -1.956 7.504 1.00 86.50 199 ASP A N 1
ATOM 1521 C CA . ASP A 1 199 ? 17.544 -2.384 8.300 1.00 86.50 199 ASP A CA 1
ATOM 1522 C C . ASP A 1 199 ? 16.810 -3.618 7.736 1.00 86.50 199 ASP A C 1
ATOM 1524 O O . ASP A 1 199 ? 15.819 -4.059 8.316 1.00 86.50 199 ASP A O 1
ATOM 1528 N N . LEU A 1 200 ? 17.283 -4.177 6.616 1.00 87.44 200 LEU A N 1
ATOM 1529 C CA . LEU A 1 200 ? 16.709 -5.361 5.969 1.00 87.44 200 LEU A CA 1
ATOM 1530 C C . LEU A 1 200 ? 17.673 -6.548 6.039 1.00 87.44 200 LEU A C 1
ATOM 1532 O O . LEU A 1 200 ? 18.877 -6.398 5.810 1.00 87.44 200 LEU A O 1
ATOM 1536 N N . SER A 1 201 ? 17.131 -7.739 6.288 1.00 91.19 201 SER A N 1
ATOM 1537 C CA . SER A 1 201 ? 17.851 -9.003 6.095 1.00 91.19 201 SER A CA 1
ATOM 1538 C C . SER A 1 201 ? 18.235 -9.213 4.628 1.00 91.19 201 SER A C 1
ATOM 1540 O O . SER A 1 201 ? 17.655 -8.612 3.720 1.00 91.19 201 SER A O 1
ATOM 1542 N N . ASP A 1 202 ? 19.206 -10.092 4.375 1.00 89.25 202 ASP A N 1
ATOM 1543 C CA . ASP A 1 202 ? 19.613 -10.413 3.006 1.00 89.25 202 ASP A CA 1
ATOM 1544 C C . ASP A 1 202 ? 18.441 -10.997 2.203 1.00 89.25 202 ASP A C 1
ATOM 1546 O O . ASP A 1 202 ? 18.265 -10.650 1.035 1.00 89.25 202 ASP A O 1
ATOM 1550 N N . GLU A 1 203 ? 17.595 -11.821 2.826 1.00 89.75 203 GLU A N 1
ATOM 1551 C CA . GLU A 1 203 ? 16.392 -12.377 2.203 1.00 89.75 203 GLU A CA 1
ATOM 1552 C C . GLU A 1 203 ? 15.365 -11.294 1.839 1.00 89.75 203 GLU A C 1
ATOM 1554 O O . GLU A 1 203 ? 14.824 -11.308 0.730 1.00 89.75 203 GLU A O 1
ATOM 1559 N N . GLU A 1 204 ? 15.121 -10.327 2.729 1.00 91.00 204 GLU A N 1
ATOM 1560 C CA . GLU A 1 204 ? 14.231 -9.190 2.455 1.00 91.00 204 GLU A CA 1
ATOM 1561 C C . GLU A 1 204 ? 14.778 -8.326 1.318 1.00 91.00 204 GLU A C 1
ATOM 1563 O O . GLU A 1 204 ? 14.047 -8.015 0.378 1.00 91.00 204 GLU A O 1
ATOM 1568 N N . LYS A 1 205 ? 16.083 -8.021 1.325 1.00 90.69 205 LYS A N 1
ATOM 1569 C CA . LYS A 1 205 ? 16.731 -7.307 0.215 1.00 90.69 205 LYS A CA 1
ATOM 1570 C C . LYS A 1 205 ? 16.573 -8.049 -1.102 1.00 90.69 205 LYS A C 1
ATOM 1572 O O . LYS A 1 205 ? 16.249 -7.426 -2.109 1.00 90.69 205 LYS A O 1
ATOM 1577 N N . GLN A 1 206 ? 16.786 -9.367 -1.125 1.00 89.88 206 GLN A N 1
ATOM 1578 C CA . GLN A 1 206 ? 16.597 -10.144 -2.352 1.00 89.88 206 GLN A CA 1
ATOM 1579 C C . GLN A 1 206 ? 15.158 -10.036 -2.863 1.00 89.88 206 GLN A C 1
ATOM 1581 O O . GLN A 1 206 ? 14.965 -9.820 -4.059 1.00 89.88 206 GLN A O 1
ATOM 1586 N N . SER A 1 207 ? 14.160 -10.112 -1.978 1.00 91.12 207 SER A N 1
ATOM 1587 C CA . SER A 1 207 ? 12.751 -9.932 -2.347 1.00 91.12 207 SER A CA 1
ATOM 1588 C C . SER A 1 207 ? 12.489 -8.556 -2.976 1.00 91.12 207 SER A C 1
ATOM 1590 O O . SER A 1 207 ? 11.847 -8.473 -4.025 1.00 91.12 207 SER A O 1
ATOM 1592 N N . GLU A 1 208 ? 13.035 -7.485 -2.394 1.00 92.00 208 GLU A N 1
ATOM 1593 C CA . GLU A 1 208 ? 12.885 -6.115 -2.910 1.00 92.00 208 GLU A CA 1
ATOM 1594 C C . GLU A 1 208 ? 13.641 -5.875 -4.232 1.00 92.00 208 GLU A C 1
ATOM 1596 O O . GLU A 1 208 ? 13.210 -5.098 -5.089 1.00 92.00 208 GLU A O 1
ATOM 1601 N N . LEU A 1 209 ? 14.753 -6.581 -4.462 1.00 93.12 209 LEU A N 1
ATOM 1602 C CA . LEU A 1 209 ? 15.545 -6.464 -5.690 1.00 93.12 209 LEU A CA 1
ATOM 1603 C C . LEU A 1 209 ? 14.881 -7.108 -6.910 1.00 93.12 209 LEU A C 1
ATOM 1605 O O . LEU A 1 209 ? 15.102 -6.640 -8.032 1.00 93.12 209 LEU A O 1
ATOM 1609 N N . VAL A 1 210 ? 14.070 -8.155 -6.730 1.00 93.88 210 VAL A N 1
ATOM 1610 C CA . VAL A 1 210 ? 13.400 -8.872 -7.831 1.00 93.88 210 VAL A CA 1
ATOM 1611 C C . VAL A 1 210 ? 12.652 -7.930 -8.791 1.00 93.88 210 VAL A C 1
ATOM 1613 O O . VAL A 1 210 ? 12.961 -7.955 -9.989 1.00 93.88 210 VAL A O 1
ATOM 1616 N N . PRO A 1 211 ? 11.709 -7.070 -8.347 1.00 94.94 211 PRO A N 1
ATOM 1617 C CA . PRO A 1 211 ? 11.002 -6.165 -9.257 1.00 94.94 211 PRO A CA 1
ATOM 1618 C C . PRO A 1 211 ? 11.943 -5.180 -9.967 1.00 94.94 211 PRO A C 1
ATOM 1620 O O . PRO A 1 211 ? 11.756 -4.896 -11.154 1.00 94.94 211 PRO A O 1
ATOM 1623 N N . ILE A 1 212 ? 12.991 -4.700 -9.290 1.00 96.38 212 ILE A N 1
ATOM 1624 C CA . ILE A 1 212 ? 13.985 -3.786 -9.872 1.00 96.38 212 ILE A CA 1
ATOM 1625 C C . ILE A 1 212 ? 14.742 -4.4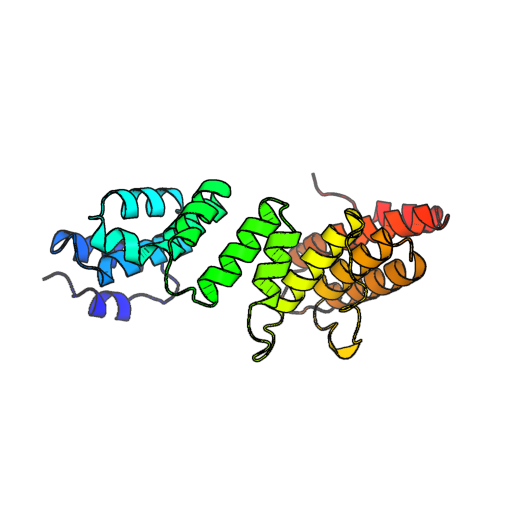83 -11.008 1.00 96.38 212 ILE A C 1
ATOM 1627 O O . ILE A 1 212 ? 14.866 -3.935 -12.107 1.00 96.38 212 ILE A O 1
ATOM 1631 N N . LEU A 1 213 ? 15.223 -5.703 -10.766 1.00 95.69 213 LEU A N 1
ATOM 1632 C CA . LEU A 1 213 ? 15.965 -6.502 -11.738 1.00 95.69 213 LEU A CA 1
ATOM 1633 C C . LEU A 1 213 ? 15.099 -6.884 -12.943 1.00 95.69 213 LEU A C 1
ATOM 1635 O O . LEU A 1 213 ? 15.559 -6.759 -14.077 1.00 95.69 213 LEU A O 1
ATOM 1639 N N . ILE A 1 214 ? 13.830 -7.253 -12.736 1.00 96.62 214 ILE A N 1
ATOM 1640 C CA . ILE A 1 214 ? 12.885 -7.527 -13.834 1.00 96.62 214 ILE A CA 1
ATOM 1641 C C . ILE A 1 214 ? 12.741 -6.300 -14.746 1.00 96.62 214 ILE A C 1
ATOM 1643 O O . ILE A 1 214 ? 12.816 -6.426 -15.973 1.00 96.62 214 ILE A O 1
ATOM 1647 N N . GLN A 1 215 ? 12.594 -5.099 -14.176 1.00 97.56 215 GLN A N 1
ATOM 1648 C CA . GLN A 1 215 ? 12.523 -3.879 -14.984 1.00 97.56 215 GLN A CA 1
ATOM 1649 C C . GLN A 1 215 ? 13.847 -3.576 -15.698 1.00 97.56 215 GLN A C 1
ATOM 1651 O O . GLN A 1 215 ? 13.832 -3.111 -16.840 1.00 97.56 215 GLN A O 1
ATOM 1656 N N . GLN A 1 216 ? 15.001 -3.881 -15.091 1.00 97.56 216 GLN A N 1
ATOM 1657 C CA . GLN A 1 216 ? 16.294 -3.744 -15.771 1.00 97.56 216 GLN A CA 1
ATOM 1658 C C . GLN A 1 216 ? 16.398 -4.691 -16.969 1.00 97.56 216 GLN A C 1
ATOM 1660 O O . GLN A 1 216 ? 16.769 -4.244 -18.055 1.00 97.56 216 GLN A O 1
ATOM 1665 N N . VAL A 1 217 ? 16.012 -5.962 -16.813 1.00 97.50 217 VAL A N 1
ATOM 1666 C CA . VAL A 1 217 ? 15.961 -6.950 -17.907 1.00 97.50 217 VAL A CA 1
ATOM 1667 C C . VAL A 1 217 ? 15.089 -6.435 -19.052 1.00 97.50 217 VAL A C 1
ATOM 1669 O O . VAL A 1 217 ? 15.517 -6.456 -20.212 1.00 97.50 217 VAL A O 1
ATOM 1672 N N . TYR A 1 218 ? 13.899 -5.911 -18.742 1.00 97.44 218 TYR A N 1
ATOM 1673 C CA . TYR A 1 218 ? 13.011 -5.312 -19.737 1.00 97.44 218 TYR A CA 1
ATOM 1674 C C . TYR A 1 218 ? 13.688 -4.157 -20.485 1.00 97.44 218 TYR A C 1
ATOM 1676 O O . TYR A 1 218 ? 13.712 -4.141 -21.718 1.00 97.44 218 TYR A O 1
ATOM 1684 N N . VAL A 1 219 ? 14.279 -3.204 -19.762 1.00 98.25 219 VAL A N 1
ATOM 1685 C CA . VAL A 1 219 ? 14.912 -2.021 -20.358 1.00 98.25 219 VAL A CA 1
ATOM 1686 C C . VAL A 1 219 ? 16.130 -2.397 -21.209 1.00 98.25 219 VAL A C 1
ATOM 1688 O O . VAL A 1 219 ? 16.234 -1.929 -22.344 1.00 98.25 219 VAL A O 1
ATOM 1691 N N . TYR A 1 220 ? 17.012 -3.280 -20.729 1.00 98.25 220 TYR A N 1
ATOM 1692 C CA . TYR A 1 220 ? 18.146 -3.787 -21.512 1.00 98.25 220 TYR A CA 1
ATOM 1693 C C . TYR A 1 220 ? 17.684 -4.481 -22.795 1.00 98.25 220 TYR A C 1
ATOM 1695 O O . TYR A 1 220 ? 18.229 -4.212 -23.868 1.00 98.25 220 TYR A O 1
ATOM 1703 N N . SER A 1 221 ? 16.636 -5.305 -22.711 1.00 97.56 221 SER A N 1
ATOM 1704 C CA . SER A 1 221 ? 16.049 -5.977 -23.875 1.00 97.56 221 SER A CA 1
ATOM 1705 C C . SER A 1 221 ? 15.514 -4.972 -24.896 1.00 97.56 221 SER A C 1
ATOM 1707 O O . SER A 1 221 ? 15.802 -5.078 -26.088 1.00 97.56 221 SER A O 1
ATOM 1709 N N . ARG A 1 222 ? 14.788 -3.944 -24.437 1.00 97.88 222 ARG A N 1
ATOM 1710 C CA . ARG A 1 222 ? 14.241 -2.874 -25.289 1.00 97.88 222 ARG A CA 1
ATOM 1711 C C . ARG A 1 222 ? 15.320 -2.006 -25.945 1.00 97.88 222 ARG A C 1
ATOM 1713 O O . ARG A 1 222 ? 15.072 -1.465 -27.018 1.00 97.88 222 ARG A O 1
ATOM 1720 N N . LEU A 1 223 ? 16.489 -1.880 -25.320 1.00 97.62 223 LEU A N 1
ATOM 1721 C CA . LEU A 1 223 ? 17.658 -1.172 -25.856 1.00 97.62 223 LEU A CA 1
ATOM 1722 C C . LEU A 1 223 ? 18.525 -2.043 -26.787 1.00 97.62 223 LEU A C 1
ATOM 1724 O O . LEU A 1 223 ? 19.462 -1.531 -27.393 1.00 97.62 223 LEU A O 1
ATOM 1728 N N . GLY A 1 224 ? 18.232 -3.343 -26.913 1.00 97.50 224 GLY A N 1
ATOM 1729 C CA . GLY A 1 224 ? 19.010 -4.286 -27.725 1.00 97.50 224 GLY A CA 1
ATOM 1730 C C . GLY A 1 224 ? 20.255 -4.850 -27.030 1.00 97.50 224 GLY A C 1
ATOM 1731 O O . GLY A 1 224 ? 21.052 -5.545 -27.658 1.00 97.50 224 GLY A O 1
ATOM 1732 N N . PHE A 1 225 ? 20.427 -4.606 -25.730 1.00 97.44 225 PHE A N 1
ATOM 1733 C CA . PHE A 1 225 ? 21.530 -5.136 -24.926 1.00 97.44 225 PHE A CA 1
ATOM 1734 C C . PHE A 1 225 ? 21.208 -6.545 -24.405 1.00 97.44 225 PHE A C 1
ATOM 1736 O O . PHE A 1 225 ? 21.115 -6.780 -23.202 1.00 97.44 225 PHE A O 1
ATOM 1743 N N . ILE A 1 226 ? 21.020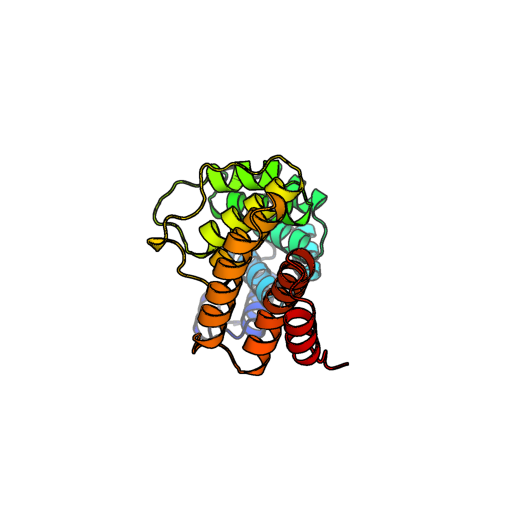 -7.485 -25.333 1.00 96.25 226 ILE A N 1
ATOM 1744 C CA . ILE A 1 226 ? 20.477 -8.823 -25.051 1.00 96.25 226 ILE A CA 1
ATOM 1745 C C . ILE A 1 226 ? 21.344 -9.624 -24.074 1.00 96.25 226 ILE A C 1
ATOM 1747 O O . ILE A 1 226 ? 20.809 -10.255 -23.170 1.00 96.25 226 ILE A O 1
ATOM 1751 N N . GLU A 1 227 ? 22.669 -9.574 -24.208 1.00 96.38 227 GLU A N 1
ATOM 1752 C CA . GLU A 1 227 ? 23.557 -10.325 -23.309 1.00 96.38 227 GLU A CA 1
ATOM 1753 C C . GLU A 1 227 ? 23.483 -9.805 -21.867 1.00 96.38 227 GLU A C 1
ATOM 1755 O O . GLU A 1 227 ? 23.381 -10.595 -20.937 1.00 96.38 227 GLU A O 1
ATOM 1760 N N . ARG A 1 228 ? 23.382 -8.482 -21.671 1.00 94.44 228 ARG A N 1
ATOM 1761 C CA . ARG A 1 228 ? 23.164 -7.894 -20.336 1.00 94.44 228 ARG A CA 1
ATOM 1762 C C . ARG A 1 228 ? 21.814 -8.281 -19.738 1.00 94.44 228 ARG A C 1
ATOM 1764 O O . ARG A 1 228 ? 21.724 -8.523 -18.540 1.00 94.44 228 ARG A O 1
ATOM 1771 N N . ALA A 1 229 ? 20.768 -8.338 -20.562 1.00 95.75 229 ALA A N 1
ATOM 1772 C CA . ALA A 1 229 ? 19.457 -8.794 -20.112 1.00 95.75 229 ALA A CA 1
ATOM 1773 C C . ALA A 1 229 ? 19.495 -10.261 -19.644 1.00 95.75 229 ALA A C 1
ATOM 1775 O O . ALA A 1 229 ? 18.922 -10.566 -18.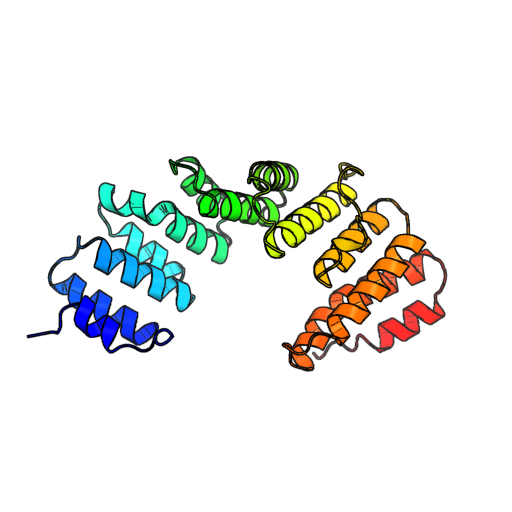602 1.00 95.75 229 ALA A O 1
ATOM 1776 N N . LYS A 1 230 ? 20.201 -11.145 -20.364 1.00 94.38 230 LYS A N 1
ATOM 1777 C CA . LYS A 1 230 ? 20.379 -12.553 -19.970 1.00 94.38 230 LYS A CA 1
ATOM 1778 C C . LYS A 1 230 ? 21.179 -12.698 -18.677 1.00 94.38 230 LYS A C 1
ATOM 1780 O O . LYS A 1 230 ? 20.728 -13.408 -17.790 1.00 94.38 230 LYS A O 1
ATOM 1785 N N . GLU A 1 231 ? 22.300 -11.982 -18.545 1.00 92.44 231 GLU A N 1
ATOM 1786 C CA . GLU A 1 231 ? 23.112 -11.971 -17.316 1.00 92.44 231 GLU A CA 1
ATOM 1787 C C . GLU A 1 231 ? 22.255 -11.637 -16.085 1.00 92.44 231 GLU A C 1
ATOM 1789 O O . GLU A 1 231 ? 22.342 -12.306 -15.062 1.00 92.44 231 GLU A O 1
ATOM 1794 N N . LEU A 1 232 ? 21.386 -10.624 -16.181 1.00 90.50 232 LEU A N 1
ATOM 1795 C CA . LEU A 1 232 ? 20.487 -10.265 -15.080 1.00 90.50 232 LEU A CA 1
ATOM 1796 C C . LEU A 1 232 ? 19.354 -11.271 -14.871 1.00 90.50 232 LEU A C 1
ATOM 1798 O O . LEU A 1 232 ? 18.938 -11.491 -13.738 1.00 90.50 232 LEU A O 1
ATOM 1802 N N . GLN A 1 233 ? 18.850 -11.884 -15.941 1.00 90.69 233 GLN A N 1
ATOM 1803 C CA . GLN A 1 233 ? 17.836 -12.929 -15.842 1.00 90.69 233 GLN A CA 1
ATOM 1804 C C . GLN A 1 233 ? 18.364 -14.163 -15.099 1.00 90.69 233 GLN A C 1
ATOM 1806 O O . GLN A 1 233 ? 17.624 -14.772 -14.335 1.00 90.69 233 GLN A O 1
ATOM 1811 N N . GLU A 1 234 ? 19.638 -14.511 -15.277 1.00 88.31 234 GLU A N 1
ATOM 1812 C CA . GLU A 1 234 ? 20.287 -15.605 -14.545 1.00 88.31 234 GLU A CA 1
ATOM 1813 C C . GLU A 1 234 ? 20.423 -15.317 -13.043 1.00 88.31 234 GLU A C 1
ATOM 1815 O O . GLU A 1 234 ? 20.473 -16.256 -12.256 1.00 88.31 234 GLU A O 1
ATOM 1820 N N . LEU A 1 235 ? 20.438 -14.045 -12.627 1.00 82.25 235 LEU A N 1
ATOM 1821 C CA . LEU A 1 235 ? 20.421 -13.658 -11.209 1.00 82.25 235 LEU A CA 1
ATOM 1822 C C . LEU A 1 235 ? 19.026 -13.776 -10.581 1.00 82.25 235 LEU A C 1
ATOM 1824 O O . LEU A 1 235 ? 18.913 -13.920 -9.369 1.00 82.25 235 LEU A O 1
ATOM 1828 N N . LEU A 1 236 ? 17.967 -13.739 -11.393 1.00 82.50 236 LEU A N 1
ATOM 1829 C CA . LEU A 1 236 ? 16.574 -13.869 -10.964 1.00 82.50 236 LEU A CA 1
ATOM 1830 C C . LEU A 1 236 ? 16.178 -15.337 -10.723 1.00 82.50 236 LEU A C 1
ATOM 1832 O O . LEU A 1 236 ? 15.058 -15.710 -11.061 1.00 82.50 236 LEU A O 1
ATOM 1836 N N . VAL A 1 237 ? 17.057 -16.194 -10.182 1.00 64.44 237 VAL A N 1
ATOM 1837 C CA . VAL A 1 237 ? 16.674 -17.574 -9.825 1.00 64.44 237 VAL A CA 1
ATOM 1838 C C . VAL A 1 237 ? 15.594 -17.502 -8.748 1.00 64.44 237 VAL A C 1
ATOM 1840 O O . VAL A 1 237 ? 15.881 -17.380 -7.561 1.00 64.44 237 VAL A O 1
ATOM 1843 N N . LEU A 1 238 ? 14.340 -17.531 -9.190 1.00 57.88 238 LEU A N 1
ATOM 1844 C CA . LEU A 1 238 ? 13.167 -17.582 -8.340 1.00 57.88 238 LEU A CA 1
ATOM 1845 C C . LEU A 1 238 ? 13.255 -18.905 -7.580 1.00 57.88 238 LEU A C 1
ATOM 1847 O O . LEU A 1 238 ? 13.170 -19.974 -8.184 1.00 57.88 238 LEU A O 1
ATOM 1851 N N . SER A 1 239 ? 13.492 -18.832 -6.273 1.00 48.09 239 SER A N 1
ATOM 1852 C CA . SER A 1 239 ? 13.246 -19.951 -5.371 1.00 48.09 239 SER A CA 1
ATOM 1853 C C . SER A 1 239 ? 11.796 -20.400 -5.558 1.00 48.09 239 SER A C 1
ATOM 1855 O O . SER A 1 239 ? 10.889 -19.583 -5.381 1.00 48.09 239 SER A O 1
ATOM 1857 N N . GLU A 1 240 ? 11.610 -21.654 -5.984 1.00 37.38 240 GLU A N 1
ATOM 1858 C CA . GLU A 1 240 ? 10.302 -22.329 -6.040 1.00 37.38 240 GLU A CA 1
ATOM 1859 C C . GLU A 1 240 ? 9.607 -22.362 -4.673 1.00 37.38 240 GLU A C 1
ATOM 1861 O O . GLU A 1 240 ? 10.312 -22.517 -3.645 1.00 37.38 240 GLU A O 1
#

Organism: Ceratocystis fimbriata f. sp. platani (NCBI:txid88771)

Foldseek 3Di:
DQDQLVVQVVVDDPLPLVSQLVSLVVNCVVPVQPLVSLVSNLVSCVSVLVLVVNCVSLVPYDPVSSLVCLLSNLVSCVSVVVLVVSLVSLVPNPPCDLSSLQSQLVSCVSVVVLVSNLVSLVVDDVPPDDLVSLLSNLQSLLSCLLVVNRDPVNADPVVSPPALSSLQSNLSSCVSVVVLVSSLVSLVVSLVRLVPDPVDDPVRSLVSNLVSLVSNLVSCVVVVVNVVSVVSVVVNPPDD

Radius of gyration: 22.39 Å; chains: 1; bounding box: 49×42×69 Å

pLDDT: mean 88.84, std 12.22, range [37.38, 98.56]

Secondary structure (DSSP, 8-state):
-PPPHHHHHHHS-TT-HHHHHHHHHHHHTT-TT-HHHHHHHHHHHHHTT-HHHHHHHHHTS-HHHHGGGHHHHHHHHHHTT-HHHHHHHHHT-SS--HHHHHHHHHHHHHTT-HHHHHHHHHHS--TT--HHHHHHHHHHHHHHHHTT---STT---GGG--SHHHHHHHHHHHHHTT-HHHHHHHHHHHHHHHHT-TTS-HHHHHHHHHHHHHHHHHHHHHTT-HHHHHHHHHH-----

InterPro domains:
  IPR011990 Tetratricopeptide-like helical domain superfamily [G3DSA:1.25.40.10] (5-150)
  IPR026270 Signal recognition particle, SRP72 subunit [PTHR14094] (10-233)
  IPR031545 Signal recognition particle subunit SRP72, TPR-like repeat [PF17004] (15-141)

Sequence (240 aa):
MAPSLAAALKAATLNDHEAILDAANASLKTSKNDTFANHTRIVALLKLDRFEDVLRTVSGLGENIKSQFSLETAYAMYKLGQLDDAAQVLSTCTPKTEAVQQLEGQIAYRAERFEDAWKMYNSLEDGNYSDDLYINKTAVLAQLGWQGKGSDCCVANPKTIIAFEVAYNLACLQISKGNLMSALHLLQVSKKLCDELDDLSDEEKQSELVPILIQQVYVYSRLGFIERAKELQELLVLSE